Protein AF-0000000074563065 (afdb_homodimer)

Nearest PDB structures (foldseek):
  6e20-assembly1_A  TM=9.811E-01  e=1.839E-17  Danio rerio
  3m2m-assembly1_A  TM=9.847E-01  e=5.532E-16  Rattus norvegicus
  1slt-assembly2_A  TM=9.844E-01  e=1.037E-15  Bos taurus
  4ga9-assembly1_B  TM=9.774E-01  e=9.338E-16  Rattus norvegicus
  1w6o-assembly1_B  TM=9.747E-01  e=1.151E-15  Homo sapiens

pLDDT: mean 97.73, std 3.72, range [61.66, 98.94]

Foldseek 3Di:
DDDWDKFFQAKDFAPKKKKWKWAFAQPFQKKWKFWAADPQWTQWIWMQGCHPPNDHLWIWIWTGHRNDIDDIDTPDDRQDHHGDMFMKMWHHHQQAIWIATRVGDIDGDGRPVRDRITGMIIMGGRIDIDDMDMD/DDDWDKFFQAKDFAPKKKKWKWAFAQPFQKKWKFWAADPQWTQWIWMQGCHPPNDHLWIWIWTGHRNDIDDIDTPDDRQDHHGDMFMKMWHHHQQAIWIATRVGDIDGDGRVVRDRITGMIIMGGRIDIDDMDMD

Sequence (270 aa):
MAPNMVIQNMPFKVGQTVAIAGTNTPNAANFSVNIGHNDENYALHLNPRFDACGQRNTIVCNSLEKGCWKEEVFPGGFGFFKGKNFKIIIKLTCGGFLITLPDGFQFTFPNRLHSDEYSYFCFVGDVSIRSVEIYMAPNMVIQNMPFKVGQTVAIAGTNTPNAANFSVNIGHNDENYALHLNPRFDACGQRNTIVCNSLEKGCWKEEVFPGGFGFFKGKNFKIIIKLTCGGFLITLPDGFQFTFPNRLHSDEYSYFCFVGDVSIRSVEIY

Structure (mmCIF, N/CA/C/O backbone):
data_AF-0000000074563065-model_v1
#
loop_
_entity.id
_entity.type
_entity.pdbx_description
1 polymer Galectin
#
loop_
_atom_site.group_PDB
_atom_site.id
_atom_site.type_symbol
_atom_site.label_atom_id
_atom_site.label_alt_id
_atom_site.label_comp_id
_atom_site.label_asym_id
_atom_site.label_entity_id
_atom_site.label_seq_id
_atom_site.pdbx_PDB_ins_code
_atom_site.Cartn_x
_atom_site.Cartn_y
_atom_site.Cartn_z
_atom_site.occupancy
_atom_site.B_iso_or_equiv
_atom_site.auth_seq_id
_atom_site.auth_comp_id
_atom_site.auth_asym_id
_atom_site.auth_atom_id
_atom_site.pdbx_PDB_model_num
ATOM 1 N N . MET A 1 1 ? -14.133 13.062 -9.359 1 61.66 1 MET A N 1
ATOM 2 C CA . MET A 1 1 ? -12.82 12.977 -8.719 1 61.66 1 MET A CA 1
ATOM 3 C C . MET A 1 1 ? -12.344 11.531 -8.633 1 61.66 1 MET A C 1
ATOM 5 O O . MET A 1 1 ? -13.164 10.609 -8.562 1 61.66 1 MET A O 1
ATOM 9 N N . ALA A 1 2 ? -11.055 11.391 -8.906 1 76.5 2 ALA A N 1
ATOM 10 C CA . ALA A 1 2 ? -10.555 10.023 -8.789 1 76.5 2 ALA A CA 1
ATOM 11 C C . ALA A 1 2 ? -10.742 9.484 -7.371 1 76.5 2 ALA A C 1
ATOM 13 O O . ALA A 1 2 ? -10.625 10.234 -6.402 1 76.5 2 ALA A O 1
ATOM 14 N N . PRO A 1 3 ? -11.125 8.172 -7.27 1 91.38 3 PRO A N 1
ATOM 15 C CA . PRO A 1 3 ? -11.289 7.621 -5.922 1 91.38 3 PRO A CA 1
ATOM 16 C C . PRO A 1 3 ? -9.992 7.656 -5.113 1 91.38 3 PRO A C 1
ATOM 18 O O . PRO A 1 3 ? -8.898 7.625 -5.684 1 91.38 3 PRO A O 1
ATOM 21 N N . ASN A 1 4 ? -10.117 7.824 -3.865 1 96.25 4 ASN A N 1
ATOM 22 C CA . ASN A 1 4 ? -8.969 7.871 -2.975 1 96.25 4 ASN A CA 1
ATOM 23 C C . ASN A 1 4 ? -8.281 6.512 -2.877 1 96.25 4 ASN A C 1
ATOM 25 O O . ASN A 1 4 ? -8.945 5.473 -2.863 1 96.25 4 ASN A O 1
ATOM 29 N N . MET A 1 5 ? -6.945 6.562 -2.844 1 98.62 5 MET A N 1
ATOM 30 C CA . MET A 1 5 ? -6.207 5.34 -2.533 1 98.62 5 MET A CA 1
ATOM 31 C C . MET A 1 5 ? -6.383 4.957 -1.066 1 98.62 5 MET A C 1
ATOM 33 O O . MET A 1 5 ? -6.234 5.801 -0.18 1 98.62 5 MET A O 1
ATOM 37 N N . VAL A 1 6 ? -6.707 3.688 -0.801 1 98.81 6 VAL A N 1
ATOM 38 C CA . VAL A 1 6 ? -6.922 3.172 0.547 1 98.81 6 VAL A CA 1
ATOM 39 C C . VAL A 1 6 ? -6.141 1.873 0.735 1 98.81 6 VAL A C 1
ATOM 41 O O . VAL A 1 6 ? -6.082 1.041 -0.174 1 98.81 6 VAL A O 1
ATOM 44 N N . ILE A 1 7 ? -5.5 1.726 1.845 1 98.88 7 ILE A N 1
ATOM 45 C CA . ILE A 1 7 ? -4.902 0.468 2.279 1 98.88 7 ILE A CA 1
ATOM 46 C C . ILE A 1 7 ? -5.625 -0.044 3.523 1 98.88 7 ILE A C 1
ATOM 48 O O . ILE A 1 7 ? -5.727 0.668 4.527 1 98.88 7 ILE A O 1
ATOM 52 N N . GLN A 1 8 ? -6.117 -1.22 3.426 1 98.62 8 GLN A N 1
ATOM 53 C CA . GLN A 1 8 ? -6.789 -1.838 4.562 1 98.62 8 GLN A CA 1
ATOM 54 C C . GLN A 1 8 ? -6.027 -3.064 5.055 1 98.62 8 GLN A C 1
ATOM 56 O O . GLN A 1 8 ? -5.457 -3.811 4.258 1 98.62 8 GLN A O 1
ATOM 61 N N . ASN A 1 9 ? -6.023 -3.189 6.414 1 98.19 9 ASN A N 1
ATOM 62 C CA . ASN A 1 9 ? -5.461 -4.348 7.102 1 98.19 9 ASN A CA 1
ATOM 63 C C . ASN A 1 9 ? -3.957 -4.457 6.879 1 98.19 9 ASN A C 1
ATOM 65 O O . ASN A 1 9 ? -3.436 -5.551 6.656 1 98.19 9 ASN A O 1
ATOM 69 N N . MET A 1 10 ? -3.301 -3.328 6.789 1 98.38 10 MET A N 1
ATOM 70 C CA . MET A 1 10 ? -1.846 -3.256 6.895 1 98.38 10 MET A CA 1
ATOM 71 C C . MET A 1 10 ? -1.422 -2.855 8.305 1 98.38 10 MET A C 1
ATOM 73 O O . MET A 1 10 ? -1.569 -1.697 8.695 1 98.38 10 MET A O 1
ATOM 77 N N . PRO A 1 11 ? -0.915 -3.754 9.023 1 97.81 11 PRO A N 1
ATOM 78 C CA . PRO A 1 11 ? -0.599 -3.424 10.414 1 97.81 11 PRO A CA 1
ATOM 79 C C . PRO A 1 11 ? 0.521 -2.393 10.539 1 97.81 11 PRO A C 1
ATOM 81 O O . PRO A 1 11 ? 1.556 -2.52 9.875 1 97.81 11 PRO A O 1
ATOM 84 N N . PHE A 1 12 ? 0.329 -1.446 11.312 1 98.75 12 PHE A N 1
ATOM 85 C CA . PHE A 1 12 ? 1.258 -0.398 11.719 1 98.75 12 PHE A CA 1
ATOM 86 C C . PHE A 1 12 ? 1.271 -0.242 13.234 1 98.75 12 PHE A C 1
ATOM 88 O O . PHE A 1 12 ? 0.317 0.278 13.812 1 98.75 12 PHE A O 1
ATOM 95 N N . LYS A 1 13 ? 2.352 -0.634 13.906 1 98.56 13 LYS A N 1
ATOM 96 C CA . LYS A 1 13 ? 2.363 -0.801 15.359 1 98.56 13 LYS A CA 1
ATOM 97 C C . LYS A 1 13 ? 3.326 0.182 16.016 1 98.56 13 LYS A C 1
ATOM 99 O O . LYS A 1 13 ? 4.27 0.657 15.375 1 98.56 13 LYS A O 1
ATOM 104 N N . VAL A 1 14 ? 3.018 0.432 17.297 1 98.56 14 VAL A N 1
ATOM 105 C CA . VAL A 1 14 ? 3.939 1.233 18.094 1 98.56 14 VAL A CA 1
ATOM 106 C C . VAL A 1 14 ? 5.363 0.711 17.922 1 98.56 14 VAL A C 1
ATOM 108 O O . VAL A 1 14 ? 5.598 -0.499 17.969 1 98.56 14 VAL A O 1
ATOM 111 N N . GLY A 1 15 ? 6.211 1.59 17.719 1 98.5 15 GLY A N 1
ATOM 112 C CA . GLY A 1 15 ? 7.605 1.23 17.516 1 98.5 15 GLY A CA 1
ATOM 113 C C . GLY A 1 15 ? 7.996 1.154 16.047 1 98.5 15 GLY A C 1
ATOM 114 O O . GLY A 1 15 ? 9.18 1.188 15.719 1 98.5 15 GLY A O 1
ATOM 115 N N . GLN A 1 16 ? 7.043 1.085 15.195 1 98.81 16 GLN A N 1
ATOM 116 C CA . GLN A 1 16 ? 7.32 0.97 13.766 1 98.81 16 GLN A CA 1
ATOM 117 C C . GLN A 1 16 ? 7.309 2.34 13.086 1 98.81 16 GLN A C 1
ATOM 119 O O . GLN A 1 16 ? 6.812 3.314 13.656 1 98.81 16 GLN A O 1
ATOM 124 N N . THR A 1 17 ? 7.93 2.396 11.922 1 98.94 17 THR A N 1
ATOM 125 C CA . THR A 1 17 ? 7.984 3.572 11.062 1 98.94 17 THR A CA 1
ATOM 126 C C . THR A 1 17 ? 7.383 3.264 9.695 1 98.94 17 THR A C 1
ATOM 128 O O . THR A 1 17 ? 7.582 2.176 9.148 1 98.94 17 THR A O 1
ATOM 131 N N . VAL A 1 18 ? 6.625 4.18 9.148 1 98.94 18 VAL A N 1
ATOM 132 C CA . VAL A 1 18 ? 6.148 4.055 7.773 1 98.94 18 VAL A CA 1
ATOM 133 C C . VAL A 1 18 ? 6.723 5.184 6.922 1 98.94 18 VAL A C 1
ATOM 135 O O . VAL A 1 18 ? 6.703 6.348 7.332 1 98.94 18 VAL A O 1
ATOM 138 N N . ALA A 1 19 ? 7.336 4.855 5.805 1 98.94 19 ALA A N 1
ATOM 139 C CA . ALA A 1 19 ? 7.773 5.809 4.789 1 98.94 19 ALA A CA 1
ATOM 140 C C . ALA A 1 19 ? 6.809 5.836 3.607 1 98.94 19 ALA A C 1
ATOM 142 O O . ALA A 1 19 ? 6.465 4.789 3.055 1 98.94 19 ALA A O 1
ATOM 143 N N . ILE A 1 20 ? 6.316 7 3.26 1 98.88 20 ILE A N 1
ATOM 144 C CA . ILE A 1 20 ? 5.375 7.199 2.164 1 98.88 20 ILE A CA 1
ATOM 145 C C . ILE A 1 20 ? 5.992 8.125 1.115 1 98.88 20 ILE A C 1
ATOM 147 O O . ILE A 1 20 ? 6.383 9.25 1.427 1 98.88 20 ILE A O 1
ATOM 151 N N . ALA A 1 21 ? 6.125 7.664 -0.09 1 98.81 21 ALA A N 1
ATOM 152 C CA . ALA A 1 21 ? 6.668 8.477 -1.178 1 98.81 21 ALA A CA 1
ATOM 153 C C . ALA A 1 21 ? 5.629 8.672 -2.279 1 98.81 21 ALA A C 1
ATOM 155 O O . ALA A 1 21 ? 4.871 7.758 -2.604 1 98.81 21 ALA A O 1
ATOM 156 N N . GLY A 1 22 ? 5.605 9.852 -2.826 1 98.31 22 GLY A N 1
ATOM 157 C CA . GLY A 1 22 ? 4.676 10.164 -3.898 1 98.31 22 GLY A CA 1
ATOM 158 C C . GLY A 1 22 ? 4.965 11.492 -4.57 1 98.31 22 GLY A C 1
ATOM 159 O O . GLY A 1 22 ? 6.07 12.023 -4.465 1 98.31 22 GLY A O 1
ATOM 160 N N . THR A 1 23 ? 4 11.914 -5.371 1 97.94 23 THR A N 1
ATOM 161 C CA . THR A 1 23 ? 4.059 13.203 -6.047 1 97.94 23 THR A CA 1
ATOM 162 C C . THR A 1 23 ? 2.732 13.945 -5.914 1 97.94 23 THR A C 1
ATOM 164 O O . THR A 1 23 ? 1.684 13.328 -5.727 1 97.94 23 THR A O 1
ATOM 167 N N . ASN A 1 24 ? 2.838 15.227 -5.848 1 97.69 24 ASN A N 1
ATOM 168 C CA . ASN A 1 24 ? 1.64 16.047 -6.004 1 97.69 24 ASN A CA 1
ATOM 169 C C . ASN A 1 24 ? 1.597 16.719 -7.371 1 97.69 24 ASN A C 1
ATOM 171 O O . ASN A 1 24 ? 2.561 16.656 -8.133 1 97.69 24 ASN A O 1
ATOM 175 N N . THR A 1 25 ? 0.485 17.297 -7.699 1 96.25 25 THR A N 1
ATOM 176 C CA . THR A 1 25 ? 0.317 17.906 -9.016 1 96.25 25 THR A CA 1
ATOM 177 C C . THR A 1 25 ? 0.86 19.328 -9.023 1 96.25 25 THR A C 1
ATOM 179 O O . THR A 1 25 ? 0.968 19.969 -7.973 1 96.25 25 THR A O 1
ATOM 182 N N . PRO A 1 26 ? 1.191 19.859 -10.195 1 96.88 26 PRO A N 1
ATOM 183 C CA . PRO A 1 26 ? 1.694 21.234 -10.289 1 96.88 26 PRO A CA 1
ATOM 184 C C . PRO A 1 26 ? 0.695 22.266 -9.773 1 96.88 26 PRO A C 1
ATOM 186 O O . PRO A 1 26 ? 1.091 23.359 -9.352 1 96.88 26 PRO A O 1
ATOM 189 N N . ASN A 1 27 ? -0.622 22.016 -9.766 1 97.25 27 ASN A N 1
ATOM 190 C CA . ASN A 1 27 ? -1.652 22.922 -9.281 1 97.25 27 ASN A CA 1
ATOM 191 C C . ASN A 1 27 ? -2.283 22.422 -7.984 1 97.25 27 ASN A C 1
ATOM 193 O O . ASN A 1 27 ? -3.461 22.672 -7.727 1 97.25 27 ASN A O 1
ATOM 197 N N . ALA A 1 28 ? -1.499 21.734 -7.27 1 98 28 ALA A N 1
ATOM 198 C CA . ALA A 1 28 ? -2.043 21.109 -6.066 1 98 28 ALA A CA 1
ATOM 199 C C . ALA A 1 28 ? -2.562 22.156 -5.09 1 98 28 ALA A C 1
ATOM 201 O O . ALA A 1 28 ? -1.885 23.156 -4.82 1 98 28 ALA A O 1
ATOM 202 N N . ALA A 1 29 ? -3.75 21.953 -4.609 1 98.38 29 ALA A N 1
ATOM 203 C CA . ALA A 1 29 ? -4.281 22.766 -3.514 1 98.38 29 ALA A CA 1
ATOM 204 C C . ALA A 1 29 ? -3.932 22.156 -2.162 1 98.38 29 ALA A C 1
ATOM 206 O O . ALA A 1 29 ? -3.461 22.844 -1.259 1 98.38 29 ALA A O 1
ATOM 207 N N . ASN A 1 30 ? -4.195 20.969 -2.057 1 98.56 30 ASN A N 1
ATOM 208 C CA . ASN A 1 30 ? -3.863 20.234 -0.834 1 98.56 30 ASN A CA 1
ATOM 209 C C . ASN A 1 30 ? -3.961 18.734 -1.032 1 98.56 30 ASN A C 1
ATOM 211 O O . ASN A 1 30 ? -4.465 18.266 -2.057 1 98.56 30 ASN A O 1
ATOM 215 N N . PHE A 1 31 ? -3.42 17.938 -0.118 1 98.62 31 PHE A N 1
ATOM 216 C CA . PHE A 1 31 ? -3.656 16.5 0.018 1 98.62 31 PHE A CA 1
ATOM 217 C C . PHE A 1 31 ? -3.604 16.078 1.481 1 98.62 31 PHE A C 1
ATOM 219 O O . PHE A 1 31 ? -3.324 16.906 2.359 1 98.62 31 PHE A O 1
ATOM 226 N N . SER A 1 32 ? -3.893 14.859 1.792 1 98.75 32 SER A N 1
ATOM 227 C CA . SER A 1 32 ? -3.793 14.398 3.174 1 98.75 32 SER A CA 1
ATOM 228 C C . SER A 1 32 ? -3.33 12.945 3.244 1 98.75 32 SER A C 1
ATOM 230 O O . SER A 1 32 ? -3.598 12.164 2.332 1 98.75 32 SER A O 1
ATOM 232 N N . VAL A 1 33 ? -2.66 12.648 4.223 1 98.81 33 VAL A N 1
ATOM 233 C CA . VAL A 1 33 ? -2.283 11.305 4.66 1 98.81 33 VAL A CA 1
ATOM 234 C C . VAL A 1 33 ? -3.035 10.945 5.938 1 98.81 33 VAL A C 1
ATOM 236 O O . VAL A 1 33 ? -2.875 11.609 6.969 1 98.81 33 VAL A O 1
ATOM 239 N N . ASN A 1 34 ? -3.836 9.961 5.887 1 98.94 34 ASN A N 1
ATOM 240 C CA . ASN A 1 34 ? -4.656 9.562 7.027 1 98.94 34 ASN A CA 1
ATOM 241 C C . ASN A 1 34 ? -4.305 8.156 7.504 1 98.94 34 ASN A C 1
ATOM 243 O O . ASN A 1 34 ? -4.227 7.227 6.699 1 98.94 34 ASN A O 1
ATOM 247 N N . ILE A 1 35 ? -4.066 8.008 8.742 1 98.94 35 ILE A N 1
ATOM 248 C CA . ILE A 1 35 ? -3.76 6.73 9.383 1 98.94 35 ILE A CA 1
ATOM 249 C C . ILE A 1 35 ? -4.723 6.488 10.539 1 98.94 35 ILE A C 1
ATOM 251 O O . ILE A 1 35 ? -4.949 7.383 11.367 1 98.94 35 ILE A O 1
ATOM 255 N N . GLY A 1 36 ? -5.363 5.348 10.594 1 98.81 36 GLY A N 1
ATOM 256 C CA . GLY A 1 36 ? -6.273 5.082 11.695 1 98.81 36 GLY A CA 1
ATOM 257 C C . GLY A 1 36 ? -6.879 3.689 11.648 1 98.81 36 GLY A C 1
ATOM 258 O O . GLY A 1 36 ? -6.227 2.74 11.211 1 98.81 36 GLY A O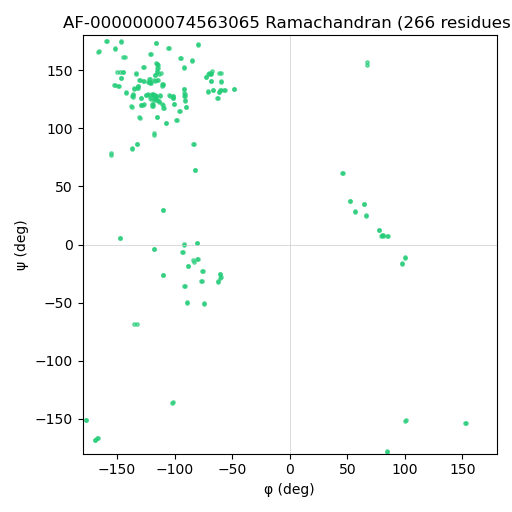 1
ATOM 259 N N . HIS A 1 37 ? -8.102 3.531 12.188 1 98.75 37 HIS A N 1
ATOM 260 C CA . HIS A 1 37 ? -8.773 2.242 12.242 1 98.75 37 HIS A CA 1
ATOM 261 C C . HIS A 1 37 ? -9.648 2.023 11.016 1 98.75 37 HIS A C 1
ATOM 263 O O . HIS A 1 37 ? -9.836 0.886 10.57 1 98.75 37 HIS A O 1
ATOM 269 N N . ASN A 1 38 ? -10.242 3.01 10.539 1 98.44 38 ASN A N 1
ATOM 270 C CA . ASN A 1 38 ? -11.141 3.047 9.391 1 98.44 38 ASN A CA 1
ATOM 271 C C . ASN A 1 38 ? -11.398 4.477 8.93 1 98.44 38 ASN A C 1
ATOM 273 O O . ASN A 1 38 ? -10.719 5.406 9.359 1 98.44 38 ASN A O 1
ATOM 277 N N . ASP A 1 39 ? -12.383 4.699 8.086 1 98.19 39 ASP A N 1
ATOM 278 C CA . ASP A 1 39 ? -12.578 6 7.457 1 98.19 39 ASP A CA 1
ATOM 279 C C . ASP A 1 39 ? -13.289 6.965 8.406 1 98.19 39 ASP A C 1
ATOM 281 O O . ASP A 1 39 ? -13.484 8.141 8.078 1 98.19 39 ASP A O 1
ATOM 285 N N . GLU A 1 40 ? -13.609 6.535 9.656 1 98.69 40 GLU A N 1
ATOM 286 C CA . GLU A 1 40 ? -14.258 7.418 10.617 1 98.69 40 GLU A CA 1
ATOM 287 C C . GLU A 1 40 ? -13.383 7.637 11.844 1 98.69 40 GLU A C 1
ATOM 289 O O . GLU A 1 40 ? -13.781 8.328 12.781 1 98.69 40 GLU A O 1
ATOM 294 N N . ASN A 1 41 ? -12.273 6.965 11.875 1 98.81 41 ASN A N 1
ATOM 295 C CA . ASN A 1 41 ? -11.375 7.016 13.023 1 98.81 41 ASN A CA 1
ATOM 296 C C . ASN A 1 41 ? -9.914 7.125 12.586 1 98.81 41 ASN A C 1
ATOM 298 O O . ASN A 1 41 ? -9.195 6.129 12.562 1 98.81 41 ASN A O 1
ATOM 302 N N . TYR A 1 42 ? -9.492 8.352 12.289 1 98.88 42 TYR A N 1
ATOM 303 C CA . TYR A 1 42 ? -8.094 8.648 11.992 1 98.88 42 TYR A CA 1
ATOM 304 C C . TYR A 1 42 ? -7.344 9.031 13.258 1 98.88 42 TYR A C 1
ATOM 306 O O . TYR A 1 42 ? -7.738 9.961 13.969 1 98.88 42 TYR A O 1
ATOM 314 N N . ALA A 1 43 ? -6.301 8.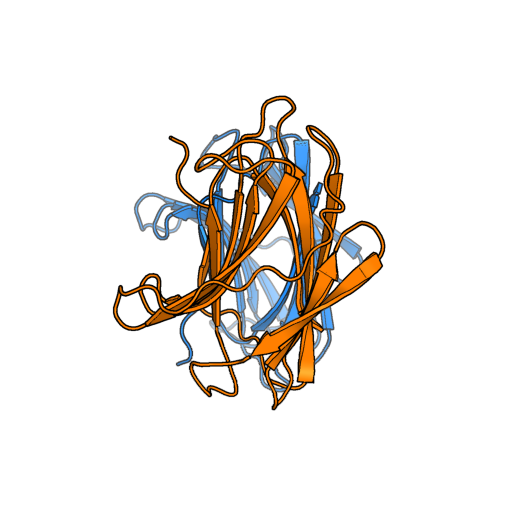359 13.547 1 98.81 43 ALA A N 1
ATOM 315 C CA . ALA A 1 43 ? -5.406 8.766 14.625 1 98.81 43 ALA A CA 1
ATOM 316 C C . ALA A 1 43 ? -4.527 9.938 14.195 1 98.81 43 ALA A C 1
ATOM 318 O O . ALA A 1 43 ? -4.148 10.773 15.023 1 98.81 43 ALA A O 1
ATOM 319 N N . LEU A 1 44 ? -4.203 10 12.938 1 98.94 44 LEU A N 1
ATOM 320 C CA . LEU A 1 44 ? -3.432 11.086 12.344 1 98.94 44 LEU A CA 1
ATOM 321 C C . LEU A 1 44 ? -4.016 11.5 11 1 98.94 44 LEU A C 1
ATOM 323 O O . LEU A 1 44 ? -4.195 10.664 10.109 1 98.94 44 LEU A O 1
ATOM 327 N N . HIS A 1 45 ? -4.398 12.617 10.906 1 98.94 45 HIS A N 1
ATOM 328 C CA . HIS A 1 45 ? -4.676 13.336 9.664 1 98.94 45 HIS A CA 1
ATOM 329 C C . HIS A 1 45 ? -3.611 14.391 9.391 1 98.94 45 HIS A C 1
ATOM 331 O O . HIS A 1 45 ? -3.527 15.391 10.109 1 98.94 45 HIS A O 1
ATOM 337 N N . LEU A 1 46 ? -2.74 14.156 8.492 1 98.94 46 LEU A N 1
ATOM 338 C CA . LEU A 1 46 ? -1.731 15.109 8.039 1 98.94 46 LEU A CA 1
ATOM 339 C C . LEU A 1 46 ? -2.152 15.766 6.727 1 98.94 46 LEU A C 1
ATOM 341 O O . LEU A 1 46 ? -2.324 15.078 5.715 1 98.94 46 LEU A O 1
ATOM 345 N N . ASN A 1 47 ? -2.264 17.031 6.742 1 98.75 47 ASN A N 1
ATOM 346 C CA . ASN A 1 47 ? -2.857 17.734 5.617 1 98.75 47 ASN A CA 1
ATOM 347 C C . ASN A 1 47 ? -2.002 18.938 5.191 1 98.75 47 ASN A C 1
ATOM 349 O O . ASN A 1 47 ? -2.199 20.047 5.676 1 98.75 47 ASN A O 1
ATOM 353 N N . PRO A 1 48 ? -1.016 18.75 4.336 1 98.75 48 PRO A N 1
ATOM 354 C CA . PRO A 1 48 ? -0.379 19.891 3.689 1 98.75 48 PRO A CA 1
ATOM 355 C C . PRO A 1 48 ? -1.346 20.688 2.814 1 98.75 48 PRO A C 1
ATOM 357 O O . PRO A 1 48 ? -1.997 20.125 1.935 1 98.75 48 PRO A O 1
ATOM 360 N N . ARG A 1 49 ? -1.425 21.922 3.051 1 98.62 49 ARG A N 1
ATOM 361 C CA . ARG A 1 49 ? -2.256 22.828 2.273 1 98.62 49 ARG A CA 1
ATOM 362 C C . ARG A 1 49 ? -1.4 23.859 1.534 1 98.62 49 ARG A C 1
ATOM 364 O O . ARG A 1 49 ? -0.79 24.719 2.154 1 98.62 49 ARG A O 1
ATOM 371 N N . PHE A 1 50 ? -1.349 23.703 0.226 1 98.56 50 PHE A N 1
ATOM 372 C CA . PHE A 1 50 ? -0.646 24.688 -0.592 1 98.56 50 PHE A CA 1
ATOM 373 C C . PHE A 1 50 ? -1.452 25.969 -0.703 1 98.56 50 PHE A C 1
ATOM 375 O O . PHE A 1 50 ? -0.913 27.062 -0.521 1 98.56 50 PHE A O 1
ATOM 382 N N . ASP A 1 51 ? -2.615 25.797 -1.046 1 97.75 51 ASP A N 1
ATOM 383 C CA . ASP A 1 51 ? -3.621 26.859 -1.184 1 97.75 51 ASP A CA 1
ATOM 384 C C . ASP A 1 51 ? -5.031 26.281 -1.013 1 97.75 51 ASP A C 1
ATOM 386 O O . ASP A 1 51 ? -5.754 26.094 -1.994 1 97.75 51 ASP A O 1
ATOM 390 N N . ALA A 1 52 ? -5.336 26.047 0.259 1 97.44 52 ALA A N 1
ATOM 391 C CA . ALA A 1 52 ? -6.629 25.438 0.571 1 97.44 52 ALA A CA 1
ATOM 392 C C . ALA A 1 52 ? -7.152 25.938 1.916 1 97.44 52 ALA A C 1
ATOM 394 O O . ALA A 1 52 ? -6.371 26.25 2.818 1 97.44 52 ALA A O 1
ATOM 395 N N . CYS A 1 53 ? -8.461 26.016 2.043 1 95.88 53 CYS A N 1
ATOM 396 C CA . CYS A 1 53 ? -9.156 26.359 3.279 1 95.88 53 CYS A CA 1
ATOM 397 C C . CYS A 1 53 ? -8.688 27.719 3.803 1 95.88 53 CYS A C 1
ATOM 399 O O . CYS A 1 53 ? -8.539 27.891 5.012 1 95.88 53 CYS A O 1
ATOM 401 N N . GLY A 1 54 ? -8.281 28.531 2.814 1 96.75 54 GLY A N 1
ATOM 402 C CA . GLY A 1 54 ? -7.844 29.859 3.174 1 96.75 54 GLY A CA 1
ATOM 403 C C . GLY A 1 54 ? -6.43 29.906 3.723 1 96.75 54 GLY A C 1
ATOM 404 O O . GLY A 1 54 ? -6.012 30.891 4.312 1 96.75 54 GLY A O 1
ATOM 405 N N . GLN A 1 55 ? -5.73 28.844 3.682 1 97.19 55 GLN A N 1
ATOM 406 C CA . GLN A 1 55 ? -4.367 28.734 4.191 1 97.19 55 GLN A CA 1
ATOM 407 C C . GLN A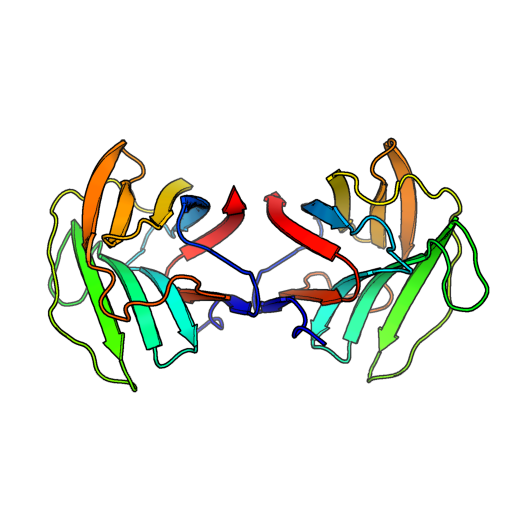 1 55 ? -3.369 28.531 3.059 1 97.19 55 GLN A C 1
ATOM 409 O O . GLN A 1 55 ? -3.723 28 2.004 1 97.19 55 GLN A O 1
ATOM 414 N N . ARG A 1 56 ? -2.227 29.031 3.236 1 97.62 56 ARG A N 1
ATOM 415 C CA . ARG A 1 56 ? -1.154 28.875 2.26 1 97.62 56 ARG A CA 1
ATOM 416 C C . ARG A 1 56 ? 0.075 28.234 2.891 1 97.62 56 ARG A C 1
ATOM 418 O O . ARG A 1 56 ? 0.51 28.641 3.971 1 97.62 56 ARG A O 1
ATOM 425 N N . ASN A 1 57 ? 0.527 27.219 2.199 1 98.25 57 ASN A N 1
ATOM 426 C CA . ASN A 1 57 ? 1.728 26.516 2.645 1 98.25 57 ASN A CA 1
ATOM 427 C C . ASN A 1 57 ? 1.688 26.234 4.145 1 98.25 57 ASN A C 1
ATOM 429 O O . ASN A 1 57 ? 2.588 26.641 4.879 1 98.25 57 ASN A O 1
ATOM 433 N N . THR A 1 58 ? 0.723 25.484 4.531 1 98.5 58 THR A N 1
ATOM 434 C CA . THR A 1 58 ? 0.468 25.219 5.941 1 98.5 58 THR A CA 1
ATOM 435 C C . THR A 1 58 ? 0.266 23.719 6.176 1 98.5 58 THR A C 1
ATOM 437 O O . THR A 1 58 ? -0.417 23.047 5.398 1 98.5 58 THR A O 1
ATOM 440 N N . ILE A 1 59 ? 0.915 23.219 7.234 1 98.81 59 ILE A N 1
ATOM 441 C CA . ILE A 1 59 ? 0.63 21.859 7.676 1 98.81 59 ILE A CA 1
ATOM 442 C C . ILE A 1 59 ? -0.473 21.891 8.734 1 98.81 59 ILE A C 1
ATOM 444 O O . ILE A 1 59 ? -0.395 22.641 9.703 1 98.81 59 ILE A O 1
ATOM 448 N N . VAL A 1 60 ? -1.468 21.125 8.523 1 98.81 60 VAL A N 1
ATOM 449 C CA . VAL A 1 60 ? -2.51 20.938 9.523 1 98.81 60 VAL A CA 1
ATOM 450 C C . VAL A 1 60 ? -2.58 19.469 9.938 1 98.81 60 VAL A C 1
ATOM 452 O O . VAL A 1 60 ? -2.617 18.578 9.078 1 98.81 60 VAL A O 1
ATOM 455 N N . CYS A 1 61 ? -2.566 19.172 11.227 1 98.81 61 CYS A N 1
ATOM 456 C CA . CYS A 1 61 ? -2.785 17.828 11.75 1 98.81 61 CYS A CA 1
ATOM 457 C C . CYS A 1 61 ? -4.039 17.781 12.617 1 98.81 61 CYS A C 1
ATOM 459 O O . CYS A 1 61 ? -4.398 18.781 13.25 1 98.81 61 CYS A O 1
ATOM 461 N N . ASN A 1 62 ? -4.652 16.75 12.562 1 98.81 62 ASN A N 1
ATOM 462 C CA . ASN A 1 62 ? -5.855 16.516 13.352 1 98.81 62 ASN A CA 1
ATOM 463 C C . ASN A 1 62 ? -6.137 15.031 13.523 1 98.81 62 ASN A C 1
ATOM 465 O O . ASN A 1 62 ? -5.379 14.188 13.039 1 98.81 62 ASN A O 1
ATOM 469 N N . SER A 1 63 ? -7.098 14.656 14.266 1 98.81 63 SER A N 1
ATOM 470 C CA . SER A 1 63 ? -7.629 13.297 14.359 1 98.81 63 SER A CA 1
ATOM 471 C C . SER A 1 63 ? -9.141 13.281 14.141 1 98.81 63 SER A C 1
ATOM 473 O O . SER A 1 63 ? -9.805 14.312 14.266 1 98.81 63 SER A O 1
ATOM 475 N N . LEU A 1 64 ? -9.594 12.227 13.68 1 98.88 64 LEU A N 1
ATOM 476 C CA . LEU A 1 64 ? -11.008 11.961 13.453 1 98.88 64 LEU A CA 1
ATOM 477 C C . LEU A 1 64 ? -11.5 10.828 14.352 1 98.88 64 LEU A C 1
ATOM 479 O O . LEU A 1 64 ? -10.906 9.742 14.375 1 98.88 64 LEU A O 1
ATOM 483 N N . GLU A 1 65 ? -12.508 11.094 15.117 1 98.56 65 GLU A N 1
ATOM 484 C CA . GLU A 1 65 ? -13.078 10.078 15.992 1 98.56 65 GLU A CA 1
ATOM 485 C C . GLU A 1 65 ? -14.594 9.984 15.812 1 98.56 65 GLU A C 1
ATOM 487 O O . GLU A 1 65 ? -15.312 10.961 16.062 1 98.56 65 GLU A O 1
ATOM 492 N N . LYS A 1 66 ? -15.07 8.852 15.422 1 98 66 LYS A N 1
ATOM 493 C CA . LYS A 1 66 ? -16.484 8.617 15.172 1 98 66 LYS A CA 1
ATOM 494 C C . LYS A 1 66 ? -17.062 9.664 14.211 1 98 66 LYS A C 1
ATOM 496 O O . LYS A 1 66 ? -18.125 10.242 14.469 1 98 66 LYS A O 1
ATOM 501 N N . GLY A 1 67 ? -16.234 10.023 13.25 1 98.38 67 GLY A N 1
ATOM 502 C CA . GLY A 1 67 ? -16.672 10.914 12.195 1 98.38 67 GLY A CA 1
ATOM 503 C C . GLY A 1 67 ? -16.578 12.383 12.57 1 98.38 67 GLY A C 1
ATOM 504 O O . GLY A 1 67 ? -17.031 13.25 11.82 1 98.38 67 GLY A O 1
ATOM 505 N N . CYS A 1 68 ? -15.977 12.656 13.711 1 98.56 68 CYS A N 1
ATOM 506 C CA . CYS A 1 68 ? -15.875 14.039 14.164 1 98.56 68 CYS A CA 1
ATOM 507 C C . CYS A 1 68 ? -14.414 14.461 14.297 1 98.56 68 CYS A C 1
ATOM 509 O O . CYS A 1 68 ? -13.641 13.812 15.008 1 98.56 68 CYS A O 1
ATOM 511 N N . TRP A 1 69 ? -14.195 15.531 13.688 1 98.69 69 TRP A N 1
ATOM 512 C CA . TRP A 1 69 ? -12.859 16.109 13.828 1 98.69 69 TRP A CA 1
ATOM 513 C C . TRP A 1 69 ? -12.648 16.641 15.242 1 98.69 69 TRP A C 1
ATOM 515 O O . TRP A 1 69 ? -13.594 17.125 15.875 1 98.69 69 TRP A O 1
ATOM 525 N N . LYS A 1 70 ? -11.406 16.547 15.672 1 98.56 70 LYS A N 1
ATOM 526 C CA . LYS A 1 70 ? -11.055 17.094 16.984 1 98.56 70 LYS A CA 1
ATOM 527 C C . LYS A 1 70 ? -10.344 18.438 16.844 1 98.56 70 LYS A C 1
ATOM 529 O O . LYS A 1 70 ? -10.812 19.328 16.141 1 98.56 70 LYS A O 1
ATOM 534 N N . GLU A 1 71 ? -9.266 18.641 17.609 1 98.19 71 GLU A N 1
ATOM 535 C CA . GLU A 1 71 ? -8.555 19.922 17.578 1 98.19 71 GLU A CA 1
ATOM 536 C C . GLU A 1 71 ? -7.438 19.906 16.531 1 98.19 71 GLU A C 1
ATOM 538 O O . GLU A 1 71 ? -6.613 18.984 16.516 1 98.19 71 GLU A O 1
ATOM 543 N N . GLU A 1 72 ? -7.465 20.906 15.734 1 98.44 72 GLU A N 1
ATOM 544 C CA . GLU A 1 72 ? -6.391 21.062 14.758 1 98.44 72 GLU A CA 1
ATOM 545 C C . GLU A 1 72 ? -5.094 21.5 15.422 1 98.44 72 GLU A C 1
ATOM 547 O O . GLU A 1 72 ? -5.117 22.281 16.375 1 98.44 72 GLU A O 1
ATOM 552 N N . VAL A 1 73 ? -4.059 21 14.906 1 98.5 73 VAL A N 1
ATOM 553 C CA . VAL A 1 73 ? -2.719 21.406 15.328 1 98.5 73 VAL A CA 1
ATOM 554 C C . VAL A 1 73 ? -1.938 21.922 14.117 1 98.5 73 VAL A C 1
ATOM 556 O O . VAL A 1 73 ? -2.031 21.359 13.023 1 98.5 73 VAL A O 1
ATOM 559 N N . PHE A 1 74 ? -1.184 22.969 14.297 1 98.44 74 PHE A N 1
ATOM 560 C CA . PHE A 1 74 ? -0.348 23.594 13.281 1 98.44 74 PHE A CA 1
ATOM 561 C C . PHE A 1 74 ? 1.122 23.531 13.68 1 98.44 74 PHE A C 1
ATOM 563 O O . PHE A 1 74 ? 1.627 24.453 14.328 1 98.44 74 PHE A O 1
ATOM 570 N N . PRO A 1 75 ? 1.782 22.578 13.234 1 98.06 75 PRO A N 1
ATOM 571 C CA . PRO A 1 75 ? 3.143 22.391 13.742 1 98.06 75 PRO A CA 1
ATOM 572 C C . PRO A 1 75 ? 4.156 23.328 13.086 1 98.06 75 PRO A C 1
ATOM 574 O O . PRO A 1 75 ? 5.289 23.453 13.562 1 98.06 75 PRO A O 1
ATOM 577 N N . GLY A 1 76 ? 3.721 23.969 12.008 1 96.5 76 GLY A N 1
ATOM 578 C CA . GLY A 1 76 ? 4.672 24.75 11.234 1 96.5 76 GLY A CA 1
ATOM 579 C C . GLY A 1 76 ? 5.445 23.938 10.227 1 96.5 76 GLY A C 1
ATOM 580 O O . GLY A 1 76 ? 5.094 22.781 9.953 1 96.5 76 GLY A O 1
ATOM 581 N N . GLY A 1 77 ? 6.297 24.688 9.617 1 95.62 77 GLY A N 1
ATOM 582 C CA . GLY A 1 77 ? 6.977 24.016 8.523 1 95.62 77 GLY A CA 1
ATOM 583 C C . GLY A 1 77 ? 6.055 23.672 7.371 1 95.62 77 GLY A C 1
ATOM 584 O O . GLY A 1 77 ? 4.832 23.672 7.523 1 95.62 77 GLY A O 1
ATOM 585 N N . PHE A 1 78 ? 6.547 23.562 6.273 1 97.5 78 PHE A N 1
ATOM 586 C CA . PHE A 1 78 ? 5.75 23.109 5.141 1 97.5 78 PHE A CA 1
ATOM 587 C C . PHE A 1 78 ? 6.48 22.031 4.355 1 97.5 78 PHE A C 1
ATOM 589 O O . PHE A 1 78 ? 6.094 20.859 4.391 1 97.5 78 PHE A O 1
ATOM 596 N N . GLY A 1 79 ? 7.555 22.25 3.654 1 97.31 79 GLY A N 1
ATOM 597 C CA . GLY A 1 79 ? 8.477 21.25 3.141 1 97.31 79 GLY A CA 1
ATOM 598 C C . GLY A 1 79 ? 7.992 20.594 1.861 1 97.31 79 GLY A C 1
ATOM 599 O O . GLY A 1 79 ? 8.523 19.562 1.445 1 97.31 79 GLY A O 1
ATOM 600 N N . PHE A 1 80 ? 6.914 21.062 1.246 1 98.19 80 PHE A N 1
ATOM 601 C CA . PHE A 1 80 ? 6.422 20.516 -0.012 1 98.19 80 PHE A CA 1
ATOM 602 C C . PHE A 1 80 ? 6.508 21.547 -1.124 1 98.19 80 PHE A C 1
ATOM 604 O O . PHE A 1 80 ? 6.441 22.75 -0.864 1 98.19 80 PHE A O 1
ATOM 611 N N . PHE A 1 81 ? 6.707 21.031 -2.27 1 97.5 81 PHE A N 1
ATOM 612 C CA . PHE A 1 81 ? 6.664 21.875 -3.465 1 97.5 81 PHE A CA 1
ATOM 613 C C . PHE A 1 81 ? 5.707 21.281 -4.496 1 97.5 81 PHE A C 1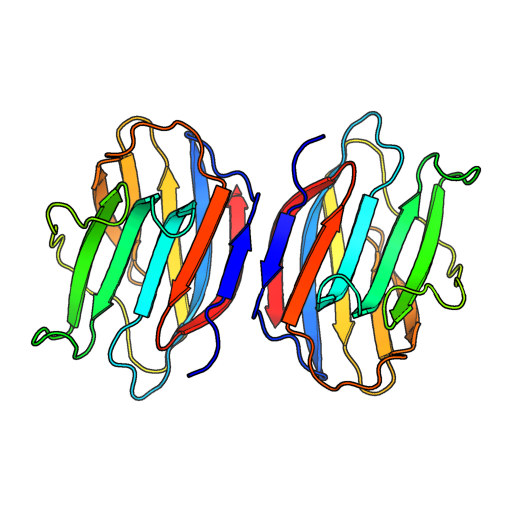
ATOM 615 O O . PHE A 1 81 ? 5.668 20.078 -4.699 1 97.5 81 PHE A O 1
ATOM 622 N N . LYS A 1 82 ? 4.992 22.188 -5.117 1 97.38 82 LYS A N 1
ATOM 623 C CA . LYS A 1 82 ? 4.055 21.75 -6.148 1 97.38 82 LYS A CA 1
ATOM 624 C C . LYS A 1 82 ? 4.773 21.016 -7.281 1 97.38 82 LYS A C 1
ATOM 626 O O . LYS A 1 82 ? 5.828 21.469 -7.738 1 97.38 82 LYS A O 1
ATOM 631 N N . GLY A 1 83 ? 4.156 19.875 -7.609 1 97.38 83 GLY A N 1
ATOM 632 C CA . GLY A 1 83 ? 4.633 19.141 -8.773 1 97.38 83 GLY A CA 1
ATOM 633 C C . GLY A 1 83 ? 5.91 18.359 -8.5 1 97.38 83 GLY A C 1
ATOM 634 O O . GLY A 1 83 ? 6.559 17.875 -9.438 1 97.38 83 GLY A O 1
ATOM 635 N N . LYS A 1 84 ? 6.297 18.203 -7.25 1 97.31 84 LYS A N 1
ATOM 636 C CA . LYS A 1 84 ? 7.559 17.547 -6.918 1 97.31 84 LYS A CA 1
ATOM 637 C C . LYS A 1 84 ? 7.32 16.25 -6.164 1 97.31 84 LYS A C 1
ATOM 639 O O . LYS A 1 84 ? 6.273 16.062 -5.543 1 97.31 84 LYS A O 1
ATOM 644 N N . ASN A 1 85 ? 8.297 15.398 -6.293 1 98 85 ASN A N 1
ATOM 645 C CA . ASN A 1 85 ? 8.32 14.188 -5.477 1 98 85 ASN A CA 1
ATOM 646 C C . ASN A 1 85 ? 8.555 14.508 -4.004 1 98 85 ASN A C 1
ATOM 648 O O . ASN A 1 85 ? 9.195 15.508 -3.678 1 98 85 ASN A O 1
ATOM 652 N N . PHE A 1 86 ? 8.023 13.758 -3.186 1 98.75 86 PHE A N 1
ATOM 653 C CA . PHE A 1 86 ? 8.227 13.93 -1.753 1 98.75 86 PHE A CA 1
ATOM 654 C C . PHE A 1 86 ? 8.305 12.578 -1.052 1 98.75 86 PHE A C 1
ATOM 656 O O . PHE A 1 86 ? 7.898 11.555 -1.614 1 98.75 86 PHE A O 1
ATOM 663 N N . LYS A 1 87 ? 8.836 12.594 0.102 1 98.75 87 LYS A N 1
ATOM 664 C CA . LYS A 1 87 ? 8.82 11.461 1.031 1 98.75 87 LYS A CA 1
ATOM 665 C C . LYS A 1 87 ? 8.484 11.93 2.447 1 98.75 87 LYS A C 1
ATOM 667 O O . LYS A 1 87 ? 9.078 12.883 2.947 1 98.75 87 LYS A O 1
ATOM 672 N N . ILE A 1 88 ? 7.547 11.328 3.096 1 98.88 88 ILE A N 1
ATOM 673 C CA . ILE A 1 88 ? 7.172 11.555 4.488 1 98.88 88 ILE A CA 1
ATOM 674 C C . ILE A 1 88 ? 7.551 10.336 5.324 1 98.88 88 ILE A C 1
ATOM 676 O O . ILE A 1 88 ? 7.34 9.195 4.906 1 98.88 88 ILE A O 1
ATOM 680 N N . ILE A 1 89 ? 8.102 10.562 6.469 1 98.94 89 ILE A N 1
ATOM 681 C CA . ILE A 1 89 ? 8.438 9.492 7.398 1 98.94 89 ILE A CA 1
ATOM 682 C C . ILE A 1 89 ? 7.641 9.664 8.688 1 98.94 89 ILE A C 1
ATOM 684 O O . ILE A 1 89 ? 7.672 10.727 9.312 1 98.94 89 ILE A O 1
ATOM 688 N N . ILE A 1 90 ? 6.898 8.648 9.125 1 98.94 90 ILE A N 1
ATOM 689 C CA . ILE A 1 90 ? 6.051 8.711 10.312 1 98.94 90 ILE A CA 1
ATOM 690 C C . ILE A 1 90 ? 6.383 7.551 11.242 1 98.94 90 ILE A C 1
ATOM 692 O O . ILE A 1 90 ? 6.223 6.387 10.867 1 98.94 90 ILE A O 1
ATOM 696 N N . LYS A 1 91 ? 6.785 7.848 12.422 1 98.88 91 LYS A N 1
ATOM 697 C CA . LYS A 1 91 ? 7.016 6.844 13.453 1 98.88 91 LYS A CA 1
ATOM 698 C C . LYS A 1 91 ? 5.891 6.848 14.484 1 98.88 91 LYS A C 1
ATOM 700 O O . LYS A 1 91 ? 5.52 7.902 15.008 1 98.88 91 LYS A O 1
ATOM 705 N N . LEU A 1 92 ? 5.328 5.703 14.742 1 98.88 92 LEU A N 1
ATOM 706 C CA . LEU A 1 92 ? 4.34 5.562 15.805 1 98.88 92 LEU A CA 1
ATOM 707 C C . LEU A 1 92 ? 5.012 5.207 17.125 1 98.88 92 LEU A C 1
ATOM 709 O O . LEU A 1 92 ? 5.641 4.156 17.25 1 98.88 92 LEU A O 1
ATOM 713 N N . THR A 1 93 ? 4.852 6.047 18.031 1 97.5 93 THR A N 1
ATOM 714 C CA . THR A 1 93 ? 5.391 5.82 19.375 1 97.5 93 THR A CA 1
ATOM 715 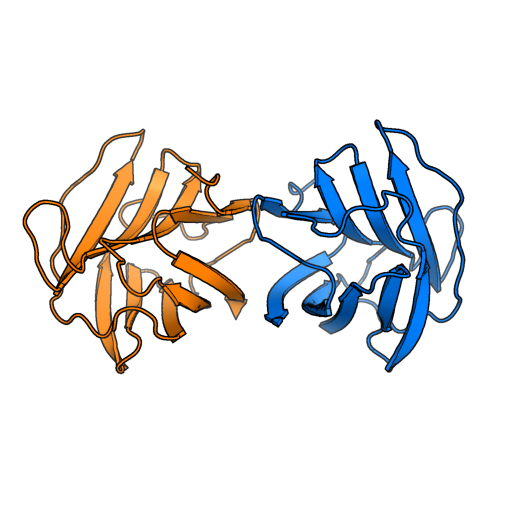C C . THR A 1 93 ? 4.262 5.719 20.391 1 97.5 93 THR A C 1
ATOM 717 O O . THR A 1 93 ? 3.094 5.914 20.062 1 97.5 93 THR A O 1
ATOM 720 N N . CYS A 1 94 ? 4.621 5.379 21.656 1 93.25 94 CYS A N 1
ATOM 721 C CA . CYS A 1 94 ? 3.627 5.312 22.719 1 93.25 94 CYS A CA 1
ATOM 722 C C . CYS A 1 94 ? 2.98 6.676 22.953 1 93.25 94 CYS A C 1
ATOM 724 O O . CYS A 1 94 ? 1.8 6.758 23.297 1 93.25 94 CYS A O 1
ATOM 726 N N . GLY A 1 95 ? 3.754 7.715 22.734 1 93.62 95 GLY A N 1
ATOM 727 C CA . GLY A 1 95 ? 3.25 9.055 23 1 93.62 95 GLY A CA 1
ATOM 728 C C . GLY A 1 95 ? 2.527 9.664 21.812 1 93.62 95 GLY A C 1
ATOM 729 O O . GLY A 1 95 ? 1.779 10.633 21.969 1 93.62 95 GLY A O 1
ATOM 730 N N . GLY A 1 96 ? 2.828 9.062 20.703 1 98.06 96 GLY A N 1
ATOM 731 C CA . GLY A 1 96 ? 2.193 9.609 19.516 1 98.06 96 GLY A CA 1
ATOM 732 C C . GLY A 1 96 ? 2.998 9.383 18.25 1 98.06 96 GLY A C 1
ATOM 733 O O . GLY A 1 96 ? 3.645 8.344 18.094 1 98.06 96 GLY A O 1
ATOM 734 N N . PHE A 1 97 ? 2.791 10.289 17.281 1 98.88 97 PHE A N 1
ATOM 735 C CA . PHE A 1 97 ? 3.449 10.195 15.984 1 98.88 97 PHE A CA 1
ATOM 736 C C . PHE A 1 97 ? 4.633 11.156 15.906 1 98.88 97 PHE A C 1
ATOM 738 O O . PHE A 1 97 ? 4.512 12.328 16.266 1 98.88 97 PHE A O 1
ATOM 745 N N . LEU A 1 98 ? 5.758 10.688 15.555 1 98.88 98 LEU A N 1
ATOM 746 C CA . LEU A 1 98 ? 6.871 11.523 15.109 1 98.88 98 LEU A CA 1
ATOM 747 C C . LEU A 1 98 ? 6.906 11.617 13.586 1 98.88 98 LEU A C 1
ATOM 749 O O . LEU A 1 98 ? 7.105 10.609 12.906 1 98.88 98 LEU A O 1
ATOM 753 N N . ILE A 1 99 ? 6.688 12.82 12.992 1 98.88 99 ILE A N 1
ATOM 754 C CA . ILE A 1 99 ? 6.527 13.016 11.555 1 98.88 99 ILE A CA 1
ATOM 755 C C . ILE A 1 99 ? 7.711 13.812 11.016 1 98.88 99 ILE A C 1
ATOM 757 O O . ILE A 1 99 ? 8.094 14.844 11.578 1 98.88 99 ILE A O 1
ATOM 761 N N . THR A 1 100 ? 8.344 13.352 10 1 98.94 100 THR A N 1
ATOM 762 C CA . THR A 1 100 ? 9.391 14.055 9.273 1 98.94 100 THR A CA 1
ATOM 763 C C . THR A 1 100 ? 8.914 14.445 7.875 1 98.94 100 THR A C 1
ATOM 765 O O . THR A 1 100 ? 8.547 13.578 7.074 1 98.94 100 THR A O 1
ATOM 768 N N . LEU A 1 101 ? 8.938 15.688 7.633 1 98.75 101 LEU A N 1
ATOM 769 C CA . LEU A 1 101 ? 8.516 16.203 6.34 1 98.75 101 LEU A CA 1
ATOM 770 C C . LEU A 1 101 ? 9.617 16.047 5.297 1 98.75 101 LEU A C 1
ATOM 772 O O . LEU A 1 101 ? 10.734 15.656 5.633 1 98.75 101 LEU A O 1
ATOM 776 N N . PRO A 1 102 ? 9.344 16.328 4.023 1 98.38 102 PRO A N 1
ATOM 777 C CA . PRO A 1 102 ? 10.305 16.078 2.947 1 98.38 102 PRO A CA 1
ATOM 778 C C . PRO A 1 102 ? 11.609 16.859 3.139 1 98.38 102 PRO A C 1
ATOM 780 O O . PRO A 1 102 ? 12.672 16.406 2.709 1 98.38 102 PRO A O 1
ATOM 783 N N . ASP A 1 103 ? 11.539 17.953 3.771 1 98 103 ASP A N 1
ATOM 784 C CA . ASP A 1 103 ? 12.734 18.781 3.916 1 98 103 ASP A CA 1
ATOM 785 C C . ASP A 1 103 ? 13.477 18.438 5.207 1 98 103 ASP A C 1
ATOM 787 O O . ASP A 1 103 ? 14.461 19.094 5.547 1 98 103 ASP A O 1
ATOM 791 N N . GLY A 1 104 ? 12.953 17.516 5.941 1 98.25 104 GLY A N 1
ATOM 792 C CA . GLY A 1 104 ? 13.609 17.062 7.16 1 98.25 104 GLY A CA 1
ATOM 793 C C . GLY A 1 104 ? 13.016 17.672 8.414 1 98.25 104 GLY A C 1
ATOM 794 O O . GLY A 1 104 ? 13.367 17.281 9.531 1 98.25 104 GLY A O 1
ATOM 795 N N . PHE A 1 105 ? 12.148 18.688 8.32 1 98.44 105 PHE A N 1
ATOM 796 C CA . PHE A 1 105 ? 11.477 19.266 9.484 1 98.44 105 PHE A CA 1
ATOM 797 C C . PHE A 1 105 ? 10.695 18.188 10.242 1 98.44 105 PHE A C 1
ATOM 799 O O . PHE A 1 105 ? 9.961 17.406 9.633 1 98.44 105 PHE A O 1
ATOM 806 N N . GLN A 1 106 ? 10.875 18.188 11.57 1 98.62 106 GLN A N 1
ATOM 807 C CA . GLN A 1 106 ? 10.242 17.156 12.375 1 98.62 106 GLN A CA 1
ATOM 808 C C . GLN A 1 106 ? 9.312 17.75 13.422 1 98.62 106 GLN A C 1
ATOM 810 O O . GLN A 1 106 ? 9.633 18.781 14.023 1 98.62 106 GLN A O 1
ATOM 815 N N . PHE A 1 107 ? 8.234 17.094 13.648 1 98.56 107 PHE A N 1
ATOM 816 C CA . PHE A 1 107 ? 7.328 17.469 14.727 1 98.56 107 PHE A CA 1
ATOM 817 C C . PHE A 1 107 ? 6.566 16.266 15.25 1 98.56 107 PHE A C 1
ATOM 819 O O . PHE A 1 107 ? 6.613 15.188 14.648 1 98.56 107 PHE A O 1
ATOM 826 N N . THR A 1 108 ? 5.875 16.391 16.375 1 98.56 108 THR A N 1
ATOM 827 C CA . THR A 1 108 ? 5.102 15.32 16.984 1 98.56 108 THR A CA 1
ATOM 828 C C . THR A 1 108 ? 3.611 15.656 16.969 1 98.56 108 THR A C 1
ATOM 830 O O . THR A 1 108 ? 3.232 16.828 16.906 1 98.56 108 THR A O 1
ATOM 833 N N . PH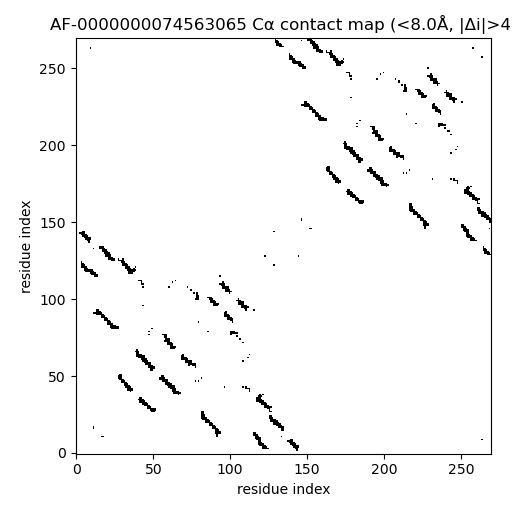E A 1 109 ? 2.818 14.727 16.938 1 98.81 109 PHE A N 1
ATOM 834 C CA . PHE A 1 109 ? 1.368 14.797 17.062 1 98.81 109 PHE A CA 1
ATOM 835 C C . PHE A 1 109 ? 0.855 13.703 18 1 98.81 109 PHE A C 1
ATOM 837 O O . PHE A 1 109 ? 1.285 12.555 17.922 1 98.81 109 PHE A O 1
ATOM 844 N N . PRO A 1 110 ? -0.028 14.031 18.922 1 98.19 110 PRO A N 1
ATOM 845 C CA . PRO A 1 110 ? -0.455 13.039 19.906 1 98.19 110 PRO A CA 1
ATOM 846 C C . PRO A 1 110 ? -1.28 11.914 19.297 1 98.19 110 PRO A C 1
ATOM 848 O O . PRO A 1 110 ? -2.031 12.141 18.344 1 98.19 110 PRO A O 1
ATOM 851 N N . ASN A 1 111 ? -1.151 10.719 19.828 1 98.12 111 ASN A N 1
ATOM 852 C CA . ASN A 1 111 ? -1.998 9.586 19.469 1 98.12 111 ASN A CA 1
ATOM 853 C C . ASN A 1 111 ? -3.311 9.594 20.25 1 98.12 111 ASN A C 1
ATOM 855 O O . ASN A 1 111 ? -3.467 8.852 21.219 1 98.12 111 ASN A O 1
ATOM 859 N N . ARG A 1 112 ? -4.25 10.258 19.766 1 97.62 112 ARG A N 1
ATOM 860 C CA . ARG A 1 112 ? -5.465 10.562 20.516 1 97.62 112 ARG A CA 1
ATOM 861 C C . ARG A 1 112 ? -6.375 9.344 20.609 1 97.62 112 ARG A C 1
ATOM 863 O O . ARG A 1 112 ? -7.262 9.281 21.453 1 97.62 112 ARG A O 1
ATOM 870 N N . LEU A 1 113 ? -6.211 8.422 19.672 1 97.38 113 LEU A N 1
ATOM 871 C CA . LEU A 1 113 ? -7.066 7.242 19.703 1 97.38 113 LEU A CA 1
ATOM 872 C C . LEU A 1 113 ? -6.508 6.195 20.672 1 97.38 113 LEU A C 1
ATOM 874 O O . LEU A 1 113 ? -7.168 5.191 20.953 1 97.38 113 LEU A O 1
ATOM 878 N N . HIS A 1 114 ? -5.273 6.332 21.078 1 96.06 114 HIS A N 1
ATOM 879 C CA . HIS A 1 114 ? -4.652 5.566 22.156 1 96.06 114 HIS A CA 1
ATOM 880 C C . HIS A 1 114 ? -4.531 4.094 21.781 1 96.06 114 HIS A C 1
ATOM 882 O O . HIS A 1 114 ? -4.609 3.219 22.656 1 96.06 114 HIS A O 1
ATOM 888 N N . SER A 1 115 ? -4.488 3.795 20.516 1 97.38 115 SER A N 1
ATOM 889 C CA . SER A 1 115 ? -4.266 2.422 20.078 1 97.38 115 SER A CA 1
ATOM 890 C C . SER A 1 115 ? -2.783 2.145 19.859 1 97.38 115 SER A C 1
ATOM 892 O O . SER A 1 115 ? -2.025 3.043 19.484 1 97.38 115 SER A O 1
ATOM 894 N N . ASP A 1 116 ? -2.396 0.938 20.016 1 98.06 116 ASP A N 1
ATOM 895 C CA . ASP A 1 116 ? -1.009 0.542 19.797 1 98.06 116 ASP A CA 1
ATOM 896 C C . ASP A 1 116 ? -0.797 0.051 18.375 1 98.06 116 ASP A C 1
ATOM 898 O O . ASP A 1 116 ? 0.319 -0.313 17.984 1 98.06 116 ASP A O 1
ATOM 902 N N . GLU A 1 117 ? -1.852 -0.047 17.672 1 98.25 117 GLU A N 1
ATOM 903 C CA . GLU A 1 117 ? -1.795 -0.533 16.297 1 98.25 117 GLU A CA 1
ATOM 904 C C . GLU A 1 117 ? -2.891 0.099 15.438 1 98.25 117 GLU A C 1
ATOM 906 O O . GLU A 1 117 ? -4.031 0.239 15.883 1 98.25 117 GLU A O 1
ATOM 911 N N . TYR A 1 118 ? -2.561 0.512 14.258 1 98.56 118 TYR A N 1
ATOM 912 C CA . TYR A 1 118 ? -3.496 0.929 13.219 1 98.56 118 TYR A CA 1
ATOM 913 C C . TYR A 1 118 ? -3.338 0.073 11.961 1 98.56 118 TYR A C 1
ATOM 915 O O . TYR A 1 118 ? -2.363 -0.672 11.836 1 98.56 118 TYR A O 1
ATOM 923 N N . SER A 1 119 ? -4.312 0.096 11.055 1 98.19 119 SER A N 1
ATOM 924 C CA . SER A 1 119 ? -4.215 -0.807 9.914 1 98.19 119 SER A CA 1
ATOM 925 C C . SER A 1 119 ? -4.848 -0.191 8.664 1 98.19 119 SER A C 1
ATOM 927 O O . SER A 1 119 ? -5.008 -0.865 7.645 1 98.19 119 SER A O 1
ATOM 929 N N . TYR A 1 120 ? -5.25 1.042 8.781 1 98.81 120 TYR A N 1
ATOM 930 C CA . TYR A 1 120 ? -5.973 1.733 7.715 1 98.81 120 TYR A CA 1
ATOM 931 C C . TYR A 1 120 ? -5.219 2.98 7.266 1 98.81 120 TYR A C 1
ATOM 933 O O . TYR A 1 120 ? -4.871 3.83 8.086 1 98.81 120 TYR A O 1
ATOM 941 N N . PHE A 1 121 ? -4.938 3.09 6.027 1 98.88 121 PHE A N 1
ATOM 942 C CA . PHE A 1 121 ? -4.352 4.27 5.402 1 98.88 121 PHE A CA 1
ATOM 943 C C . PHE A 1 121 ? -5.258 4.805 4.301 1 98.88 121 PHE A C 1
ATOM 945 O O . PHE A 1 121 ? -5.836 4.035 3.533 1 98.88 121 PHE A O 1
ATOM 952 N N . CYS A 1 122 ? -5.34 6.059 4.246 1 98.88 122 CYS A N 1
ATOM 953 C CA . CYS A 1 122 ? -6.121 6.715 3.201 1 98.88 122 CYS A CA 1
ATOM 954 C C . CYS A 1 122 ? -5.438 7.988 2.725 1 98.88 122 CYS A C 1
ATOM 956 O O . CYS A 1 122 ? -4.984 8.797 3.539 1 98.88 122 CYS A O 1
ATOM 958 N N . PHE A 1 123 ? -5.293 8.164 1.479 1 98.88 123 PHE A N 1
ATOM 959 C CA . PHE A 1 123 ? -4.652 9.312 0.854 1 98.88 123 PHE A CA 1
ATOM 960 C C . PHE A 1 123 ? -5.645 10.086 -0.007 1 98.88 123 PHE A C 1
ATOM 962 O O . PHE A 1 123 ? -6.277 9.516 -0.9 1 98.88 123 PHE A O 1
ATOM 969 N N . VAL A 1 124 ? -5.746 11.32 0.24 1 98.25 124 VAL A N 1
ATOM 970 C CA . VAL A 1 124 ? -6.816 12.102 -0.371 1 98.25 124 VAL A CA 1
ATOM 971 C C . VAL A 1 124 ? -6.238 13.367 -1.002 1 98.25 124 VAL A C 1
ATOM 973 O O . VAL A 1 124 ? -5.359 14.016 -0.423 1 98.25 124 VAL A O 1
ATOM 976 N N . GLY A 1 125 ? -6.801 13.711 -2.154 1 97.88 125 GLY A N 1
ATOM 977 C CA . GLY A 1 125 ? -6.477 15.008 -2.73 1 97.88 125 GLY A CA 1
ATOM 978 C C . GLY A 1 125 ? -5.445 14.93 -3.842 1 97.88 125 GLY A C 1
ATOM 979 O O . GLY A 1 125 ? -5.414 13.953 -4.594 1 97.88 125 GLY A O 1
ATOM 980 N N . ASP A 1 126 ? -4.684 15.953 -4.039 1 98.06 126 ASP A N 1
ATOM 981 C CA . ASP A 1 126 ? -3.793 16.141 -5.18 1 98.06 126 ASP A CA 1
ATOM 982 C C . ASP A 1 126 ? -2.469 15.406 -4.969 1 98.06 126 ASP A C 1
ATOM 984 O O . ASP A 1 126 ? -1.406 16.031 -4.941 1 98.06 126 ASP A O 1
ATOM 988 N N . VAL A 1 127 ? -2.613 14.125 -4.902 1 97.88 127 VAL A N 1
ATOM 989 C CA . VAL A 1 127 ? -1.416 13.344 -4.594 1 97.88 127 VAL A CA 1
ATOM 990 C C . VAL A 1 127 ? -1.474 12 -5.305 1 97.88 127 VAL A C 1
ATOM 992 O O . VAL A 1 127 ? -2.555 11.445 -5.508 1 97.88 127 VAL A O 1
ATOM 995 N N . SER A 1 128 ? -0.395 11.516 -5.762 1 97.25 128 SER A N 1
ATOM 996 C CA . SER A 1 128 ? -0.175 10.156 -6.25 1 97.25 128 SER A CA 1
ATOM 997 C C . SER A 1 128 ? 0.888 9.438 -5.426 1 97.25 128 SER A C 1
ATOM 999 O O . SER A 1 128 ? 2.039 9.875 -5.371 1 97.25 128 SER A O 1
ATOM 1001 N N . ILE A 1 129 ? 0.483 8.336 -4.805 1 98.44 129 ILE A N 1
ATOM 1002 C CA . ILE A 1 129 ? 1.41 7.602 -3.947 1 98.44 129 ILE A CA 1
ATOM 1003 C C . ILE A 1 129 ? 2.115 6.52 -4.758 1 98.44 129 ILE A C 1
ATOM 1005 O O . ILE A 1 129 ? 1.473 5.766 -5.492 1 98.44 129 ILE A O 1
ATOM 1009 N N . ARG A 1 130 ? 3.434 6.469 -4.57 1 97.62 130 ARG A N 1
ATOM 1010 C CA . ARG A 1 130 ? 4.234 5.52 -5.336 1 97.62 130 ARG A CA 1
ATOM 1011 C C . ARG A 1 130 ? 4.758 4.402 -4.441 1 97.62 130 ARG A C 1
ATOM 1013 O O . ARG A 1 130 ? 5.074 3.311 -4.922 1 97.62 130 ARG A O 1
ATOM 1020 N N . SER A 1 131 ? 4.895 4.75 -3.158 1 98.62 131 SER A N 1
ATOM 1021 C CA . SER A 1 131 ? 5.488 3.748 -2.279 1 98.62 131 SER A CA 1
ATOM 1022 C C . SER A 1 131 ? 5 3.916 -0.843 1 98.62 131 SER A C 1
ATOM 1024 O O . SER A 1 131 ? 4.875 5.039 -0.353 1 98.62 131 SER A O 1
ATOM 1026 N N . VAL A 1 132 ? 4.691 2.801 -0.235 1 98.88 132 VAL A N 1
ATOM 1027 C CA . VAL A 1 132 ? 4.449 2.697 1.2 1 98.88 132 VAL A CA 1
ATOM 1028 C C . VAL A 1 132 ? 5.289 1.564 1.786 1 98.88 132 VAL A C 1
ATOM 1030 O O . VAL A 1 132 ? 5.234 0.429 1.307 1 98.88 132 VAL A O 1
ATOM 1033 N N . GLU A 1 133 ? 6.047 1.889 2.779 1 98.81 133 GLU A N 1
ATOM 1034 C CA . GLU A 1 133 ? 6.945 0.917 3.398 1 98.81 133 GLU A CA 1
ATOM 1035 C C . GLU A 1 133 ? 6.895 1.009 4.918 1 98.81 133 GLU A C 1
ATOM 1037 O O . GLU A 1 133 ? 7.098 2.084 5.488 1 98.81 133 GLU A O 1
ATOM 1042 N N . ILE A 1 134 ? 6.656 -0.1 5.559 1 98.69 134 ILE A N 1
ATOM 1043 C CA . ILE A 1 134 ? 6.652 -0.129 7.016 1 98.69 134 ILE A CA 1
ATOM 1044 C C . ILE A 1 134 ? 7.859 -0.913 7.52 1 98.69 134 ILE A C 1
ATOM 1046 O O . ILE A 1 134 ? 8.203 -1.959 6.965 1 98.69 134 ILE A O 1
ATOM 1050 N N . TYR A 1 135 ? 8.492 -0.39 8.57 1 97.5 135 TYR A N 1
ATOM 1051 C CA . TYR A 1 135 ? 9.648 -1.08 9.133 1 97.5 135 TYR A CA 1
ATOM 1052 C C . TYR A 1 135 ? 9.836 -0.715 10.602 1 97.5 135 TYR A C 1
ATOM 1054 O O . TYR A 1 135 ? 9.328 0.309 11.062 1 97.5 135 TYR A O 1
ATOM 1062 N N . MET B 1 1 ? -9.555 -15.711 11 1 62.19 1 MET B N 1
ATOM 1063 C CA . MET B 1 1 ? -8.406 -15.367 10.164 1 62.19 1 MET B CA 1
ATOM 1064 C C . MET B 1 1 ? -8.258 -13.852 10.031 1 62.19 1 MET B C 1
ATOM 1066 O O . MET B 1 1 ? -9.25 -13.125 10.109 1 62.19 1 MET B O 1
ATOM 1070 N N . ALA B 1 2 ? -6.992 -13.43 10.117 1 78.56 2 ALA B N 1
ATOM 1071 C CA . ALA B 1 2 ? -6.809 -11.984 9.961 1 78.56 2 ALA B CA 1
ATOM 1072 C C . ALA B 1 2 ? -7.309 -11.516 8.602 1 78.56 2 ALA B C 1
ATOM 1074 O O . ALA B 1 2 ? -7.199 -12.242 7.605 1 78.56 2 ALA B O 1
ATOM 1075 N N . PRO B 1 3 ? -7.98 -10.328 8.594 1 91.75 3 PRO B N 1
ATOM 1076 C CA . PRO B 1 3 ? -8.453 -9.836 7.301 1 91.75 3 PRO B CA 1
ATOM 1077 C C . PRO B 1 3 ? -7.316 -9.617 6.301 1 91.75 3 PRO B C 1
ATOM 1079 O O . PRO B 1 3 ? -6.176 -9.359 6.703 1 91.75 3 PRO B O 1
ATOM 1082 N N . ASN B 1 4 ? -7.594 -9.82 5.062 1 96.38 4 ASN B N 1
ATOM 1083 C CA . ASN B 1 4 ? -6.605 -9.641 4.004 1 96.38 4 ASN B CA 1
ATOM 1084 C C . ASN B 1 4 ? -6.23 -8.172 3.834 1 96.38 4 ASN B C 1
ATOM 1086 O O . ASN B 1 4 ? -7.082 -7.293 3.951 1 96.38 4 ASN B O 1
ATOM 1090 N N . MET B 1 5 ? -4.934 -7.953 3.594 1 98.62 5 MET B N 1
ATOM 1091 C CA . MET B 1 5 ? -4.52 -6.609 3.199 1 98.62 5 MET B CA 1
ATOM 1092 C C . MET B 1 5 ? -4.988 -6.293 1.783 1 98.62 5 MET B C 1
ATOM 1094 O O . MET B 1 5 ? -4.805 -7.094 0.868 1 98.62 5 MET B O 1
ATOM 1098 N N . VAL B 1 6 ? -5.602 -5.117 1.59 1 98.81 6 VAL B N 1
ATOM 1099 C CA . VAL B 1 6 ? -6.125 -4.676 0.301 1 98.81 6 VAL B CA 1
ATOM 1100 C C . VAL B 1 6 ? -5.668 -3.248 0.02 1 98.81 6 VAL B C 1
ATOM 1102 O O . VAL B 1 6 ? -5.637 -2.41 0.924 1 98.81 6 VAL B O 1
ATOM 1105 N N . ILE B 1 7 ? -5.246 -2.996 -1.173 1 98.88 7 ILE B N 1
ATOM 1106 C CA . ILE B 1 7 ? -4.992 -1.649 -1.672 1 98.88 7 ILE B CA 1
ATOM 1107 C C . ILE B 1 7 ? -5.984 -1.313 -2.783 1 98.88 7 ILE B C 1
ATOM 1109 O O . ILE B 1 7 ? -6.094 -2.045 -3.77 1 98.88 7 ILE B O 1
ATOM 1113 N N . GLN B 1 8 ? -6.688 -0.27 -2.59 1 98.62 8 GLN B N 1
ATOM 1114 C CA . GLN B 1 8 ? -7.637 0.18 -3.6 1 98.62 8 GLN B CA 1
ATOM 1115 C C . GLN B 1 8 ? -7.223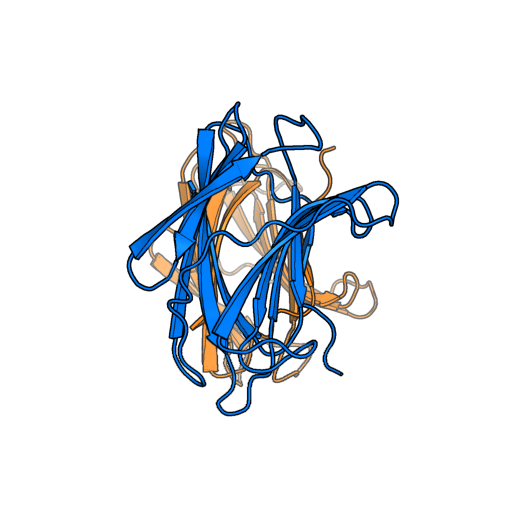 1.528 -4.184 1 98.62 8 GLN B C 1
ATOM 1117 O O . GLN B 1 8 ? -6.703 2.387 -3.467 1 98.62 8 GLN B O 1
ATOM 1122 N N . ASN B 1 9 ? -7.449 1.635 -5.52 1 98.19 9 ASN B N 1
ATOM 1123 C CA . ASN B 1 9 ? -7.25 2.873 -6.266 1 98.19 9 ASN B CA 1
ATOM 1124 C C . ASN B 1 9 ? -5.785 3.295 -6.273 1 98.19 9 ASN B C 1
ATOM 1126 O O . ASN B 1 9 ? -5.473 4.477 -6.113 1 98.19 9 ASN B O 1
ATOM 1130 N N . MET B 1 10 ? -4.91 2.326 -6.316 1 98.38 10 MET B N 1
ATOM 1131 C CA . MET B 1 10 ? -3.504 2.555 -6.641 1 98.38 10 MET B CA 1
ATOM 1132 C C . MET B 1 10 ? -3.225 2.225 -8.102 1 98.38 10 MET B C 1
ATOM 1134 O O . MET B 1 10 ? -3.184 1.053 -8.484 1 98.38 10 MET B O 1
ATOM 1138 N N . PRO B 1 11 ? -3.035 3.201 -8.875 1 97.81 11 PRO B N 1
ATOM 1139 C CA . PRO B 1 11 ? -2.873 2.92 -10.305 1 97.81 11 PRO B CA 1
ATOM 1140 C C . PRO B 1 11 ? -1.593 2.146 -10.609 1 97.81 11 PRO B C 1
ATOM 1142 O O . PRO B 1 11 ? -0.52 2.5 -10.117 1 97.81 11 PRO B O 1
ATOM 1145 N N . PHE B 1 12 ? -1.7 1.162 -11.359 1 98.75 12 PHE B N 1
ATOM 1146 C CA . PHE B 1 12 ? -0.645 0.326 -11.922 1 98.75 12 PHE B CA 1
ATOM 1147 C C . PHE B 1 12 ? -0.83 0.153 -13.422 1 98.75 12 PHE B C 1
ATOM 1149 O O . PHE B 1 12 ? -1.731 -0.562 -13.867 1 98.75 12 PHE B O 1
ATOM 1156 N N . LYS B 1 13 ? 0.032 0.763 -14.25 1 98.62 13 LYS B N 1
ATOM 1157 C CA . LYS B 1 13 ? -0.211 0.906 -15.68 1 98.62 13 LYS B CA 1
ATOM 1158 C C . LYS B 1 13 ? 0.824 0.134 -16.5 1 98.62 13 LYS B C 1
ATOM 1160 O O . LYS B 1 13 ? 1.932 -0.121 -16.016 1 98.62 13 LYS B O 1
ATOM 1165 N N . VAL B 1 14 ? 0.394 -0.204 -17.719 1 98.56 14 VAL B N 1
ATOM 1166 C CA . VAL B 1 14 ? 1.328 -0.808 -18.656 1 98.56 14 VAL B CA 1
ATOM 1167 C C . VAL B 1 14 ? 2.621 0.003 -18.703 1 98.56 14 VAL B C 1
ATOM 1169 O O . VAL B 1 14 ? 2.588 1.233 -18.766 1 98.56 14 VAL B O 1
ATOM 1172 N N . GLY B 1 15 ? 3.652 -0.677 -18.641 1 98.5 15 GLY B N 1
ATOM 1173 C CA . GLY B 1 15 ? 4.957 -0.031 -18.641 1 98.5 15 GLY B CA 1
ATOM 1174 C C . GLY B 1 15 ? 5.539 0.148 -17.25 1 98.5 15 GLY B C 1
ATOM 1175 O O . GLY B 1 15 ? 6.742 0.371 -17.109 1 98.5 15 GLY B O 1
ATOM 1176 N N . GLN B 1 16 ? 4.734 0.029 -16.25 1 98.81 16 GLN B N 1
ATOM 1177 C CA . GLN B 1 16 ? 5.191 0.221 -14.883 1 98.81 16 GLN B CA 1
ATOM 1178 C C . GLN B 1 16 ? 5.566 -1.11 -14.234 1 98.81 16 GLN B C 1
ATOM 1180 O O . GLN B 1 16 ? 5.207 -2.176 -14.742 1 98.81 16 GLN B O 1
ATOM 1185 N N . THR B 1 17 ? 6.352 -1.012 -13.18 1 98.94 17 THR B N 1
ATOM 1186 C CA . THR B 1 17 ? 6.777 -2.135 -12.352 1 98.94 17 THR B CA 1
ATOM 1187 C C . THR B 1 17 ? 6.336 -1.938 -10.906 1 98.94 17 THR B C 1
ATOM 1189 O O . THR B 1 17 ? 6.383 -0.822 -10.383 1 98.94 17 THR B O 1
ATOM 1192 N N . VAL B 1 18 ? 5.879 -2.986 -10.273 1 98.94 18 VAL B N 1
ATOM 1193 C CA . VAL B 1 18 ? 5.598 -2.941 -8.844 1 98.94 18 VAL B CA 1
ATOM 1194 C C . VAL B 1 18 ? 6.516 -3.916 -8.109 1 98.94 18 VAL B C 1
ATOM 1196 O O . VAL B 1 18 ? 6.68 -5.062 -8.523 1 98.94 18 VAL B O 1
ATOM 1199 N N . ALA B 1 19 ? 7.207 -3.439 -7.082 1 98.94 19 ALA B N 1
ATOM 1200 C CA . ALA B 1 19 ? 7.984 -4.262 -6.16 1 98.94 19 ALA B CA 1
ATOM 1201 C C . ALA B 1 19 ? 7.238 -4.473 -4.848 1 98.94 19 ALA B C 1
ATOM 1203 O O . ALA B 1 19 ? 6.77 -3.512 -4.23 1 98.94 19 ALA B O 1
ATOM 1204 N N . ILE B 1 20 ? 7.059 -5.715 -4.445 1 98.88 20 ILE B N 1
ATOM 1205 C CA . ILE B 1 20 ? 6.355 -6.09 -3.225 1 98.88 20 ILE B CA 1
ATOM 1206 C C . ILE B 1 20 ? 7.305 -6.852 -2.297 1 98.88 20 ILE B C 1
ATOM 1208 O O . ILE B 1 20 ? 7.871 -7.875 -2.684 1 98.88 20 ILE B O 1
ATOM 1212 N N . ALA B 1 21 ? 7.52 -6.348 -1.121 1 98.81 21 ALA B N 1
ATOM 1213 C CA . ALA B 1 21 ? 8.375 -7.012 -0.143 1 98.81 21 ALA B CA 1
ATOM 1214 C C . ALA B 1 21 ? 7.586 -7.406 1.102 1 98.81 21 ALA B C 1
ATOM 1216 O O . ALA B 1 21 ? 6.715 -6.66 1.553 1 98.81 21 ALA B O 1
ATOM 1217 N N . GLY B 1 22 ? 7.887 -8.555 1.619 1 98.31 22 GLY B N 1
ATOM 1218 C CA . GLY B 1 22 ? 7.215 -9.031 2.814 1 98.31 22 GLY B CA 1
ATOM 1219 C C . GLY B 1 22 ? 7.867 -10.266 3.414 1 98.31 22 GLY B C 1
ATOM 1220 O O . GLY B 1 22 ? 9.031 -10.555 3.127 1 98.31 22 GLY B O 1
ATOM 1221 N N . THR B 1 23 ? 7.145 -10.852 4.344 1 97.94 23 THR B N 1
ATOM 1222 C CA . THR B 1 23 ? 7.574 -12.094 4.984 1 97.94 23 THR B CA 1
ATOM 1223 C C . THR B 1 23 ? 6.426 -13.094 5.039 1 97.94 23 THR B C 1
ATOM 1225 O O . THR B 1 23 ? 5.254 -12.711 5.012 1 97.94 23 THR B O 1
ATOM 1228 N N . ASN B 1 24 ? 6.785 -14.336 4.941 1 97.69 24 ASN B N 1
ATOM 1229 C CA . ASN B 1 24 ? 5.82 -15.383 5.266 1 97.69 24 ASN B CA 1
ATOM 1230 C C . ASN B 1 24 ? 6.125 -16.031 6.613 1 97.69 24 ASN B C 1
ATOM 1232 O O . ASN B 1 24 ? 7.156 -15.742 7.223 1 97.69 24 ASN B O 1
ATOM 1236 N N . THR B 1 25 ? 5.219 -16.812 7.09 1 96.19 25 THR B N 1
ATOM 1237 C CA . THR B 1 25 ? 5.383 -17.422 8.406 1 96.19 25 THR B CA 1
ATOM 1238 C C . THR B 1 25 ? 6.203 -18.703 8.312 1 96.19 25 THR B C 1
ATOM 1240 O O . THR B 1 25 ? 6.285 -19.312 7.254 1 96.19 25 THR B O 1
ATOM 1243 N N . PRO B 1 26 ? 6.809 -19.141 9.422 1 96.88 26 PRO B N 1
ATOM 1244 C CA . PRO B 1 26 ? 7.594 -20.375 9.422 1 96.88 26 PRO B CA 1
ATOM 1245 C C . PRO B 1 26 ? 6.762 -21.594 9.039 1 96.88 26 PRO B C 1
ATOM 1247 O O . PRO B 1 26 ? 7.309 -22.578 8.547 1 96.88 26 PRO B O 1
ATOM 1250 N N . ASN B 1 27 ? 5.434 -21.625 9.234 1 97.19 27 ASN B N 1
ATOM 1251 C CA . ASN B 1 27 ? 4.555 -22.734 8.898 1 97.19 27 ASN B CA 1
ATOM 1252 C C . ASN B 1 27 ? 3.645 -22.406 7.723 1 97.19 27 ASN B C 1
ATOM 1254 O O . ASN B 1 27 ? 2.516 -22.891 7.645 1 97.19 27 ASN B O 1
ATOM 1258 N N . ALA B 1 28 ? 4.152 -21.578 6.91 1 98 28 ALA B N 1
ATOM 1259 C CA . ALA B 1 28 ? 3.316 -21.109 5.809 1 98 28 ALA B CA 1
ATOM 1260 C C . ALA B 1 28 ? 2.885 -22.25 4.91 1 98 28 ALA B C 1
ATOM 1262 O O . ALA B 1 28 ? 3.705 -23.094 4.523 1 98 28 ALA B O 1
ATOM 1263 N N . ALA B 1 29 ? 1.618 -22.312 4.613 1 98.38 29 ALA B N 1
ATOM 1264 C CA . ALA B 1 29 ? 1.105 -23.234 3.598 1 98.38 29 ALA B CA 1
ATOM 1265 C C . ALA B 1 29 ? 1.116 -22.578 2.217 1 98.38 29 ALA B C 1
ATOM 1267 O O . ALA B 1 29 ? 1.576 -23.188 1.244 1 98.38 29 ALA B O 1
ATOM 1268 N N . ASN B 1 30 ? 0.598 -21.484 2.168 1 98.5 30 ASN B N 1
ATOM 1269 C CA . ASN B 1 30 ? 0.59 -20.719 0.921 1 98.5 30 ASN B CA 1
ATOM 1270 C C . ASN B 1 30 ? 0.212 -19.266 1.155 1 98.5 30 ASN B C 1
ATOM 1272 O O . ASN B 1 30 ? -0.219 -18.891 2.25 1 98.5 30 ASN B O 1
ATOM 1276 N N . PHE B 1 31 ? 0.429 -18.391 0.178 1 98.62 31 PHE B N 1
ATOM 1277 C CA . PHE B 1 31 ? -0.117 -17.031 0.101 1 98.62 31 PHE B CA 1
ATOM 1278 C C . PHE B 1 31 ? -0.372 -16.641 -1.348 1 98.62 31 PHE B C 1
ATOM 1280 O O . PHE B 1 31 ? -0.056 -17.391 -2.27 1 98.62 31 PHE B O 1
ATOM 1287 N N . SER B 1 32 ? -0.958 -15.5 -1.593 1 98.75 32 SER B N 1
ATOM 1288 C CA . SER B 1 32 ? -1.163 -15.055 -2.967 1 98.75 32 SER B CA 1
ATOM 1289 C C . SER B 1 32 ? -1.031 -13.539 -3.08 1 98.75 32 SER B C 1
ATOM 1291 O O . SER B 1 32 ? -1.319 -12.812 -2.127 1 98.75 32 SER B O 1
ATOM 1293 N N . VAL B 1 33 ? -0.589 -13.125 -4.145 1 98.81 33 VAL B N 1
ATOM 1294 C CA . VAL B 1 33 ? -0.57 -11.742 -4.609 1 98.81 33 VAL B CA 1
ATOM 1295 C C . VAL B 1 33 ? -1.568 -11.57 -5.754 1 98.81 33 VAL B C 1
ATOM 1297 O O . VAL B 1 33 ? -1.436 -12.203 -6.801 1 98.81 33 VAL B O 1
ATOM 1300 N N . ASN B 1 34 ? -2.535 -10.766 -5.562 1 98.94 34 ASN B N 1
ATOM 1301 C CA . ASN B 1 34 ? -3.584 -10.562 -6.555 1 98.94 34 ASN B CA 1
ATOM 1302 C C . ASN B 1 34 ? -3.611 -9.117 -7.055 1 98.94 34 ASN B C 1
ATOM 1304 O O . ASN B 1 34 ? -3.604 -8.18 -6.258 1 98.94 34 ASN B O 1
ATOM 1308 N N . ILE B 1 35 ? -3.594 -8.953 -8.32 1 98.94 35 ILE B N 1
ATOM 1309 C CA . ILE B 1 35 ? -3.658 -7.652 -8.977 1 98.94 35 ILE B CA 1
ATOM 1310 C C . ILE B 1 35 ? -4.816 -7.633 -9.977 1 98.94 35 ILE B C 1
ATOM 1312 O O . ILE B 1 35 ? -4.977 -8.57 -10.766 1 98.94 35 ILE B O 1
ATOM 1316 N N . GLY B 1 36 ? -5.68 -6.637 -9.914 1 98.81 36 GLY B N 1
ATOM 1317 C CA . GLY B 1 36 ? -6.781 -6.582 -10.859 1 98.81 36 GLY B CA 1
ATOM 1318 C C . GLY B 1 36 ? -7.641 -5.344 -10.703 1 98.81 36 GLY B C 1
ATOM 1319 O O . GLY B 1 36 ? -7.141 -4.273 -10.352 1 98.81 36 GLY B O 1
ATOM 1320 N N . HIS B 1 37 ? -8.938 -5.453 -11.047 1 98.75 37 HIS B N 1
ATOM 1321 C CA . HIS B 1 37 ? -9.867 -4.332 -10.969 1 98.75 37 HIS B CA 1
ATOM 1322 C C . HIS B 1 37 ? -10.57 -4.285 -9.617 1 98.75 37 HIS B C 1
ATOM 1324 O O . HIS B 1 37 ? -10.914 -3.205 -9.133 1 98.75 37 HIS B O 1
ATOM 1330 N N . ASN B 1 38 ? -10.852 -5.367 -9.07 1 98.44 38 ASN B N 1
ATOM 1331 C CA . ASN B 1 38 ? -11.539 -5.57 -7.801 1 98.44 38 ASN B CA 1
ATOM 1332 C C . ASN B 1 38 ? -11.43 -7.02 -7.328 1 98.44 38 ASN B C 1
ATOM 1334 O O . ASN B 1 38 ? -10.648 -7.797 -7.875 1 98.44 38 ASN B O 1
ATOM 1338 N N . ASP B 1 39 ? -12.211 -7.43 -6.355 1 98.25 39 ASP B N 1
ATOM 1339 C CA . ASP B 1 39 ? -12.039 -8.734 -5.723 1 98.25 39 ASP B CA 1
ATOM 1340 C C . ASP B 1 39 ? -12.664 -9.844 -6.57 1 98.25 39 ASP B C 1
ATOM 1342 O O . ASP B 1 39 ? -12.562 -11.023 -6.23 1 98.25 39 ASP B O 1
ATOM 1346 N N . GLU B 1 40 ? -13.25 -9.508 -7.746 1 98.69 40 GLU B N 1
ATOM 1347 C CA . GLU B 1 40 ? -13.844 -10.523 -8.609 1 98.69 40 GLU B CA 1
ATOM 1348 C C . GLU B 1 40 ? -13.133 -10.57 -9.961 1 98.69 40 GLU B C 1
ATOM 1350 O O . GLU B 1 40 ? -13.516 -11.352 -10.844 1 98.69 40 GLU B O 1
ATOM 1355 N N . ASN B 1 41 ? -12.211 -9.688 -10.148 1 98.81 41 ASN B N 1
ATOM 1356 C CA . ASN B 1 41 ? -11.508 -9.562 -11.422 1 98.81 41 ASN B CA 1
ATOM 1357 C C . ASN B 1 41 ? -10.008 -9.359 -11.211 1 98.81 41 ASN B C 1
ATOM 1359 O O . ASN B 1 41 ? -9.516 -8.234 -11.273 1 98.81 41 ASN B O 1
ATOM 1363 N N . TYR B 1 42 ? -9.305 -10.469 -11 1 98.88 42 TYR B N 1
ATOM 1364 C CA . TYR B 1 42 ? -7.848 -10.469 -10.922 1 98.88 42 TYR B CA 1
ATOM 1365 C C . TYR B 1 42 ? -7.234 -10.703 -12.297 1 98.88 42 TYR B C 1
ATOM 1367 O O . TYR B 1 42 ? -7.531 -11.703 -12.953 1 98.88 42 TYR B O 1
ATOM 1375 N N . ALA B 1 43 ? -6.406 -9.82 -12.727 1 98.81 43 ALA B N 1
ATOM 1376 C CA . ALA B 1 43 ? -5.625 -10.047 -13.938 1 98.81 43 ALA B CA 1
ATOM 1377 C C . ALA B 1 43 ? -4.465 -11 -13.664 1 98.81 43 ALA B C 1
ATOM 1379 O O . ALA B 1 43 ? -4.051 -11.75 -14.555 1 98.81 43 ALA B O 1
ATOM 1380 N N . LEU B 1 44 ? -3.945 -10.977 -12.469 1 98.94 44 LEU B N 1
ATOM 1381 C CA . LEU B 1 44 ? -2.883 -11.875 -12.016 1 98.94 44 LEU B CA 1
ATOM 1382 C C . LEU B 1 44 ? -3.16 -12.383 -10.609 1 98.94 44 LEU B C 1
ATOM 1384 O O . LEU B 1 44 ? -3.369 -11.586 -9.688 1 98.94 44 LEU B O 1
ATOM 1388 N N . HIS B 1 45 ? -3.289 -13.547 -10.484 1 98.94 45 HIS B N 1
ATOM 1389 C CA . HIS B 1 45 ? -3.221 -14.289 -9.227 1 98.94 45 HIS B CA 1
ATOM 1390 C C . HIS B 1 45 ? -1.929 -15.094 -9.133 1 98.94 45 HIS B C 1
ATOM 1392 O O . HIS B 1 45 ? -1.743 -16.062 -9.875 1 98.94 45 HIS B O 1
ATOM 1398 N N . LEU B 1 46 ? -1.005 -14.672 -8.367 1 98.94 46 LEU B N 1
ATOM 1399 C CA . LEU B 1 46 ? 0.237 -15.383 -8.086 1 98.94 46 LEU B CA 1
ATOM 1400 C C . LEU B 1 46 ? 0.165 -16.094 -6.738 1 98.94 46 LEU B C 1
ATOM 1402 O O . LEU B 1 46 ? 0.01 -15.445 -5.699 1 98.94 46 LEU B O 1
ATOM 1406 N N . ASN B 1 47 ? 0.325 -17.359 -6.754 1 98.75 47 ASN B N 1
ATOM 1407 C CA . ASN B 1 47 ? 0.071 -18.156 -5.566 1 98.75 47 ASN B CA 1
ATOM 1408 C C . ASN B 1 47 ? 1.209 -19.141 -5.297 1 98.75 47 ASN B C 1
ATOM 1410 O O . ASN B 1 47 ? 1.178 -20.281 -5.77 1 98.75 47 ASN B O 1
ATOM 1414 N N . PRO B 1 48 ? 2.246 -18.734 -4.59 1 98.75 48 PRO B N 1
ATOM 1415 C CA . PRO B 1 48 ? 3.199 -19.719 -4.066 1 98.75 48 PRO B CA 1
ATOM 1416 C C . PRO B 1 48 ? 2.564 -20.688 -3.07 1 98.75 48 PRO B C 1
ATOM 1418 O O . PRO B 1 48 ? 1.947 -20.25 -2.094 1 98.75 48 PRO B O 1
ATOM 1421 N N . ARG B 1 49 ? 2.705 -21.906 -3.311 1 98.62 49 ARG B N 1
ATOM 1422 C CA . ARG B 1 49 ? 2.211 -22.953 -2.434 1 98.62 49 ARG B CA 1
ATOM 1423 C C . ARG B 1 49 ? 3.361 -23.766 -1.849 1 98.62 49 ARG B C 1
ATOM 1425 O O . ARG B 1 49 ? 4.035 -24.516 -2.57 1 98.62 49 ARG B O 1
ATOM 1432 N N . PHE B 1 50 ? 3.574 -23.594 -0.559 1 98.56 50 PHE B N 1
ATOM 1433 C CA . PHE B 1 50 ? 4.578 -24.391 0.127 1 98.56 50 PHE B CA 1
ATOM 1434 C C . PHE B 1 50 ? 4.078 -25.828 0.336 1 98.56 50 PHE B C 1
ATOM 1436 O O . PHE B 1 50 ? 4.797 -26.781 0.061 1 98.56 50 PHE B O 1
ATOM 1443 N N . ASP B 1 51 ? 2.967 -25.891 0.845 1 97.75 51 ASP B N 1
ATOM 1444 C CA . ASP B 1 51 ? 2.223 -27.109 1.109 1 97.75 51 ASP B CA 1
ATOM 1445 C C . ASP B 1 51 ? 0.721 -26.844 1.166 1 97.75 51 ASP B C 1
ATOM 1447 O O . ASP B 1 51 ? 0.137 -26.781 2.25 1 97.75 51 ASP B O 1
ATOM 1451 N N . ALA B 1 52 ? 0.182 -26.734 -0.049 1 97.38 52 ALA B N 1
ATOM 1452 C CA . ALA B 1 52 ? -1.237 -26.406 -0.152 1 97.38 52 ALA B CA 1
ATOM 1453 C C . ALA B 1 52 ? -1.85 -27 -1.413 1 97.38 52 ALA B C 1
ATOM 1455 O O . ALA B 1 52 ? -1.169 -27.156 -2.432 1 97.38 52 ALA B O 1
ATOM 1456 N N . CYS B 1 53 ? -3.121 -27.344 -1.333 1 95.88 53 CYS B N 1
ATOM 1457 C CA . CYS B 1 53 ? -3.908 -27.844 -2.457 1 95.88 53 CYS B CA 1
ATOM 1458 C C . CYS B 1 53 ? -3.262 -29.078 -3.08 1 95.88 53 CYS B C 1
ATOM 1460 O O . CYS B 1 53 ? -3.262 -29.234 -4.301 1 95.88 53 CYS B O 1
ATOM 1462 N N . GLY B 1 54 ? -2.545 -29.766 -2.176 1 96.75 54 GLY B N 1
ATOM 1463 C CA . GLY B 1 54 ? -1.9 -31 -2.629 1 96.75 54 GLY B CA 1
ATOM 1464 C C . GLY B 1 54 ? -0.609 -30.734 -3.385 1 96.75 54 GLY B C 1
ATOM 1465 O O . GLY B 1 54 ? -0.097 -31.641 -4.062 1 96.75 54 GLY B O 1
ATOM 1466 N N . GLN B 1 55 ? -0.134 -29.594 -3.426 1 97.25 55 GLN B N 1
ATOM 1467 C CA . GLN B 1 55 ? 1.083 -29.203 -4.133 1 97.25 55 GLN B CA 1
ATOM 1468 C C . GLN B 1 55 ? 2.174 -28.766 -3.156 1 97.25 55 GLN B C 1
ATOM 1470 O O . GLN B 1 55 ? 1.879 -28.312 -2.053 1 97.25 55 GLN B O 1
ATOM 1475 N N . ARG B 1 56 ? 3.355 -29.031 -3.506 1 97.62 56 ARG B N 1
ATOM 1476 C CA . ARG B 1 56 ? 4.508 -28.656 -2.699 1 97.62 56 ARG B CA 1
ATOM 1477 C C . ARG B 1 56 ? 5.473 -27.781 -3.496 1 97.62 56 ARG B C 1
ATOM 1479 O O . ARG B 1 56 ? 5.812 -28.109 -4.637 1 97.62 56 ARG B O 1
ATOM 1486 N N . ASN B 1 57 ? 5.797 -26.672 -2.869 1 98.25 57 ASN B N 1
ATOM 1487 C CA . ASN B 1 57 ? 6.75 -25.75 -3.48 1 98.25 57 ASN B CA 1
ATOM 1488 C C . ASN B 1 57 ? 6.426 -25.516 -4.949 1 98.25 57 ASN B C 1
ATOM 1490 O O . ASN B 1 57 ? 7.27 -25.734 -5.82 1 98.25 57 ASN B O 1
ATOM 1494 N N . THR B 1 58 ? 5.285 -24.984 -5.176 1 98.5 58 THR B N 1
ATOM 1495 C CA . THR B 1 58 ? 4.77 -24.781 -6.527 1 98.5 58 THR B CA 1
ATOM 1496 C C . THR B 1 58 ? 4.227 -23.375 -6.703 1 98.5 58 THR B C 1
ATOM 1498 O O . THR B 1 58 ? 3.547 -22.844 -5.816 1 98.5 58 THR B O 1
ATOM 1501 N N . ILE B 1 59 ? 4.59 -22.766 -7.828 1 98.81 59 ILE B N 1
ATOM 1502 C CA . ILE B 1 59 ? 3.965 -21.5 -8.203 1 98.81 59 ILE B CA 1
ATOM 1503 C C . ILE B 1 59 ? 2.744 -21.766 -9.078 1 98.81 59 ILE B C 1
ATOM 1505 O O . ILE B 1 59 ? 2.828 -22.5 -10.062 1 98.81 59 ILE B O 1
ATOM 1509 N N . VAL B 1 60 ? 1.66 -21.219 -8.719 1 98.81 60 VAL B N 1
ATOM 1510 C CA . VAL B 1 60 ? 0.462 -21.281 -9.547 1 98.81 60 VAL B CA 1
ATOM 1511 C C . VAL B 1 60 ? 0.03 -19.859 -9.922 1 98.81 60 VAL B C 1
ATOM 1513 O O . VAL B 1 60 ? -0.061 -18.984 -9.055 1 98.81 60 VAL B O 1
ATOM 1516 N N . CYS B 1 61 ? -0.21 -19.594 -11.18 1 98.81 61 CYS B N 1
ATOM 1517 C CA . CYS B 1 61 ? -0.781 -18.344 -11.648 1 98.81 61 CYS B CA 1
ATOM 1518 C C . CYS B 1 61 ? -2.133 -18.562 -12.312 1 98.81 61 CYS B C 1
ATOM 1520 O O . CYS B 1 61 ? -2.371 -19.625 -12.898 1 98.81 61 CYS B O 1
ATOM 1522 N N . ASN B 1 62 ? -2.924 -17.672 -12.156 1 98.81 62 ASN B N 1
ATOM 1523 C CA . ASN B 1 62 ? -4.254 -17.703 -12.758 1 98.81 62 ASN B CA 1
ATOM 1524 C C . ASN B 1 62 ? -4.863 -16.312 -12.852 1 98.81 62 ASN B C 1
ATOM 1526 O O . ASN B 1 62 ? -4.23 -15.32 -12.469 1 98.81 62 ASN B O 1
ATOM 1530 N N . SER B 1 63 ? -5.98 -16.156 -13.438 1 98.81 63 SER B N 1
ATOM 1531 C CA . SER B 1 63 ? -6.789 -14.945 -13.422 1 98.81 63 SER B CA 1
ATOM 1532 C C . SER B 1 63 ? -8.219 -15.234 -12.977 1 98.81 63 SER B C 1
ATOM 1534 O O . SER B 1 63 ? -8.664 -16.391 -13.023 1 98.81 63 SER B O 1
ATOM 1536 N N . LEU B 1 64 ? -8.805 -14.289 -12.43 1 98.88 64 LEU B N 1
ATOM 1537 C CA . LEU B 1 64 ? -10.195 -14.32 -11.992 1 98.88 64 LEU B CA 1
ATOM 1538 C C . LEU B 1 64 ? -11.039 -13.328 -12.781 1 98.88 64 LEU B C 1
ATOM 1540 O O . LEU B 1 64 ? -10.688 -12.148 -12.867 1 98.88 64 LEU B O 1
ATOM 1544 N N . GLU B 1 65 ? -12.078 -13.812 -13.391 1 98.62 65 GLU B N 1
ATOM 1545 C CA . GLU B 1 65 ? -12.977 -12.945 -14.148 1 98.62 65 GLU B CA 1
ATOM 1546 C C . GLU B 1 65 ? -14.43 -13.172 -13.742 1 98.62 65 GLU B C 1
ATOM 1548 O O . GLU B 1 65 ? -14.953 -14.273 -13.891 1 98.62 65 GLU B O 1
ATOM 1553 N N . LYS B 1 66 ? -15.055 -12.156 -13.266 1 98 66 LYS B N 1
ATOM 1554 C CA . LYS B 1 66 ? -16.438 -12.219 -12.797 1 98 66 LYS B CA 1
ATOM 1555 C C . LYS B 1 66 ? -16.625 -13.344 -11.781 1 98 66 LYS B C 1
ATOM 1557 O O . LYS B 1 66 ? -17.562 -14.133 -11.891 1 98 66 LYS B O 1
ATOM 1562 N N . GLY B 1 67 ? -15.609 -13.516 -10.969 1 98.44 67 GLY B N 1
ATOM 1563 C CA . GLY B 1 67 ? -15.695 -14.469 -9.867 1 98.44 67 GLY B CA 1
ATOM 1564 C C . GLY B 1 67 ? -15.352 -15.883 -10.289 1 98.44 67 GLY B C 1
ATOM 1565 O O . GLY B 1 67 ? -15.492 -16.812 -9.5 1 98.44 67 GLY B O 1
ATOM 1566 N N . CYS B 1 68 ? -14.891 -16.031 -11.508 1 98.56 68 CYS B N 1
ATOM 1567 C CA . CYS B 1 68 ? -14.57 -17.375 -12 1 98.56 68 CYS B CA 1
ATOM 1568 C C . CYS B 1 68 ? -13.094 -17.484 -12.367 1 98.56 68 CYS B C 1
ATOM 1570 O O . CYS B 1 68 ? -12.586 -16.688 -13.164 1 98.56 68 CYS B O 1
ATOM 1572 N N . TRP B 1 69 ? -12.578 -18.484 -11.812 1 98.69 69 TRP B N 1
ATOM 1573 C CA . TRP B 1 69 ? -11.188 -18.766 -12.164 1 98.69 69 TRP B CA 1
ATOM 1574 C C . TRP B 1 69 ? -11.086 -19.281 -13.602 1 98.69 69 TRP B C 1
ATOM 1576 O O . TRP B 1 69 ? -11.992 -19.953 -14.094 1 98.69 69 TRP B O 1
ATOM 1586 N N . LYS B 1 70 ? -9.969 -18.922 -14.219 1 98.56 70 LYS B N 1
ATOM 1587 C CA . LYS B 1 70 ? -9.719 -19.406 -15.578 1 98.56 70 LYS B CA 1
ATOM 1588 C C . LYS B 1 70 ? -8.734 -20.562 -15.578 1 98.56 70 LYS B C 1
ATOM 1590 O O . LYS B 1 70 ? -8.898 -21.531 -14.828 1 98.56 70 LYS B O 1
ATOM 1595 N N . GLU B 1 71 ? -7.758 -20.562 -16.484 1 98.19 71 GLU B N 1
ATOM 1596 C CA . GLU B 1 71 ? -6.805 -21.656 -16.562 1 98.19 71 GLU B CA 1
ATOM 1597 C C . GLU B 1 71 ? -5.57 -21.391 -15.719 1 98.19 71 GLU B C 1
ATOM 1599 O O . GLU B 1 71 ? -4.961 -20.328 -15.812 1 98.19 71 GLU B O 1
ATOM 1604 N N . GLU B 1 72 ? -5.266 -22.375 -14.938 1 98.44 72 GLU B N 1
ATOM 1605 C CA . GLU B 1 72 ? -4.047 -22.281 -14.133 1 98.44 72 GLU B CA 1
ATOM 1606 C C . GLU B 1 72 ? -2.803 -22.453 -15.008 1 98.44 72 GLU B C 1
ATOM 1608 O O . GLU B 1 72 ? -2.812 -23.219 -15.961 1 98.44 72 GLU B O 1
ATOM 1613 N N . VAL B 1 73 ? -1.827 -21.734 -14.648 1 98.5 73 VAL B N 1
ATOM 1614 C CA . VAL B 1 73 ? -0.512 -21.859 -15.266 1 98.5 73 VAL B CA 1
ATOM 1615 C C . VAL B 1 73 ? 0.533 -22.188 -14.203 1 98.5 73 VAL B C 1
ATOM 1617 O O . VAL B 1 73 ? 0.496 -21.641 -13.102 1 98.5 73 VAL B O 1
ATOM 1620 N N . PHE B 1 74 ? 1.443 -23.062 -14.516 1 98.44 74 PHE B N 1
ATOM 1621 C CA . PHE B 1 74 ? 2.535 -23.484 -13.648 1 98.44 74 PHE B CA 1
ATOM 1622 C C . PHE B 1 74 ? 3.885 -23.125 -14.266 1 98.44 74 PHE B C 1
ATOM 1624 O O . PHE B 1 74 ? 4.461 -23.922 -15.008 1 98.44 74 PHE B O 1
ATOM 1631 N N . PRO B 1 75 ? 4.402 -22.062 -13.891 1 98.06 75 PRO B N 1
ATOM 1632 C CA . PRO B 1 75 ? 5.598 -21.578 -14.594 1 98.06 75 PRO B CA 1
ATOM 1633 C C . PRO B 1 75 ? 6.871 -22.281 -14.125 1 98.06 75 PRO B C 1
ATOM 1635 O O . PRO B 1 75 ? 7.918 -22.172 -14.773 1 98.06 75 PRO B O 1
ATOM 1638 N N . GLY B 1 76 ? 6.75 -23 -13.016 1 96.44 76 GLY B N 1
ATOM 1639 C CA . GLY B 1 76 ? 7.949 -23.562 -12.414 1 96.44 76 GLY B CA 1
ATOM 1640 C C . GLY B 1 76 ? 8.68 -22.594 -11.508 1 96.44 76 GLY B C 1
ATOM 1641 O O . GLY B 1 76 ? 8.148 -21.531 -11.18 1 96.44 76 GLY B O 1
ATOM 1642 N N . GLY B 1 77 ? 9.758 -23.141 -11.031 1 95.75 77 GLY B N 1
ATOM 1643 C CA . GLY B 1 77 ? 10.438 -22.328 -10.039 1 95.75 77 GLY B CA 1
ATOM 1644 C C . GLY B 1 77 ? 9.641 -22.172 -8.75 1 95.75 77 GLY B C 1
ATOM 1645 O O . GLY B 1 77 ? 8.438 -22.438 -8.727 1 95.75 77 GLY B O 1
ATOM 1646 N N . PHE B 1 78 ? 10.258 -21.906 -7.75 1 97.5 78 PHE B N 1
ATOM 1647 C CA . PHE B 1 78 ? 9.562 -21.625 -6.5 1 97.5 78 PHE B CA 1
ATOM 1648 C C . PHE B 1 78 ? 10.164 -20.406 -5.816 1 97.5 78 PHE B C 1
ATOM 1650 O O . PHE B 1 78 ? 9.531 -19.344 -5.758 1 97.5 78 PHE B O 1
ATOM 1657 N N . GLY B 1 79 ? 11.359 -20.391 -5.293 1 97.31 79 GLY B N 1
ATOM 1658 C CA . GLY B 1 79 ? 12.125 -19.203 -4.906 1 97.31 79 GLY B CA 1
ATOM 1659 C C . GLY B 1 79 ? 11.711 -18.656 -3.555 1 97.31 79 GLY B C 1
ATOM 1660 O O . GLY B 1 79 ? 12.078 -17.531 -3.201 1 97.31 79 GLY B O 1
ATOM 1661 N N . PHE B 1 80 ? 10.852 -19.312 -2.783 1 98.19 80 PHE B N 1
ATOM 1662 C CA . PHE B 1 80 ? 10.445 -18.859 -1.455 1 98.19 80 PHE B CA 1
ATOM 1663 C C . PHE B 1 80 ? 10.906 -19.844 -0.388 1 98.19 80 PHE B C 1
ATOM 1665 O O . PHE B 1 80 ? 11.047 -21.047 -0.656 1 98.19 80 PHE B O 1
ATOM 1672 N N . PHE B 1 81 ? 11.18 -19.281 0.724 1 97.5 81 PHE B N 1
ATOM 1673 C CA . PHE B 1 81 ? 11.492 -20.094 1.897 1 97.5 81 PHE B CA 1
ATOM 1674 C C . PHE B 1 81 ? 10.602 -19.703 3.074 1 97.5 81 PHE B C 1
ATOM 1676 O O . PHE B 1 81 ? 10.352 -18.516 3.301 1 97.5 81 PHE B O 1
ATOM 1683 N N . LYS B 1 82 ? 10.188 -20.703 3.781 1 97.38 82 LYS B N 1
ATOM 1684 C CA . LYS B 1 82 ? 9.344 -20.453 4.945 1 97.38 82 LYS B CA 1
ATOM 1685 C C . LYS B 1 82 ? 10.062 -19.578 5.969 1 97.38 82 LYS B C 1
ATOM 1687 O O . LYS B 1 82 ? 11.242 -19.812 6.262 1 97.38 82 LYS B O 1
ATOM 1692 N N . GLY B 1 83 ? 9.281 -18.578 6.402 1 97.31 83 GLY B N 1
ATOM 1693 C CA . GLY B 1 83 ? 9.773 -17.734 7.492 1 97.31 83 GLY B CA 1
ATOM 1694 C C . GLY B 1 83 ? 10.805 -16.719 7.047 1 97.31 83 GLY B C 1
ATOM 1695 O O . GLY B 1 83 ? 11.477 -16.109 7.875 1 97.31 83 GLY B O 1
ATOM 1696 N N . LYS B 1 84 ? 10.961 -16.516 5.75 1 97.31 84 LYS B N 1
ATOM 1697 C CA . LYS B 1 84 ? 11.992 -15.625 5.242 1 97.31 84 LYS B CA 1
ATOM 1698 C C . LYS B 1 84 ? 11.383 -14.406 4.555 1 97.31 84 LYS B C 1
ATOM 1700 O O . LYS B 1 84 ? 10.242 -14.461 4.094 1 97.31 84 LYS B O 1
ATOM 1705 N N . ASN B 1 85 ? 12.156 -13.375 4.562 1 98.06 85 ASN B N 1
ATOM 1706 C CA . ASN B 1 85 ? 11.797 -12.203 3.773 1 98.06 85 ASN B CA 1
ATOM 1707 C C . ASN B 1 85 ? 11.875 -12.492 2.277 1 98.06 85 ASN B C 1
ATOM 1709 O O . ASN B 1 85 ? 12.656 -13.336 1.841 1 98.06 85 ASN B O 1
ATOM 1713 N N . PHE B 1 86 ? 11.086 -11.859 1.55 1 98.75 86 PHE B N 1
ATOM 1714 C CA . PHE B 1 86 ? 11.102 -12.008 0.099 1 98.75 86 PHE B CA 1
ATOM 1715 C C . PHE B 1 86 ? 10.789 -10.688 -0.585 1 98.75 86 PHE B C 1
ATOM 1717 O O . PHE B 1 86 ? 10.273 -9.758 0.048 1 98.75 86 PHE B O 1
ATOM 1724 N N . LYS B 1 87 ? 11.133 -10.609 -1.811 1 98.75 87 LYS B N 1
ATOM 1725 C CA . LYS B 1 87 ? 10.742 -9.531 -2.709 1 98.75 87 LYS B CA 1
ATOM 1726 C C . LYS B 1 87 ? 10.305 -10.07 -4.066 1 98.75 87 LYS B C 1
ATOM 1728 O O . LYS B 1 87 ? 10.992 -10.898 -4.66 1 98.75 87 LYS B O 1
ATOM 1733 N N . ILE B 1 88 ? 9.172 -9.688 -4.547 1 98.88 88 ILE B N 1
ATOM 1734 C CA . ILE B 1 88 ? 8.648 -10.008 -5.871 1 98.88 88 ILE B CA 1
ATOM 1735 C C . ILE B 1 88 ? 8.633 -8.75 -6.734 1 98.88 88 ILE B C 1
ATOM 1737 O O . ILE B 1 88 ? 8.258 -7.672 -6.27 1 98.88 88 ILE B O 1
ATOM 1741 N N . ILE B 1 89 ? 9.039 -8.883 -7.953 1 98.94 89 ILE B N 1
ATOM 1742 C CA . ILE B 1 89 ? 9 -7.777 -8.906 1 98.94 89 ILE B CA 1
ATOM 1743 C C . ILE B 1 89 ? 8.07 -8.125 -10.07 1 98.94 89 ILE B C 1
ATOM 1745 O O . ILE B 1 89 ? 8.227 -9.172 -10.711 1 98.94 89 ILE B O 1
ATOM 1749 N N . ILE B 1 90 ? 7.078 -7.309 -10.359 1 98.94 90 ILE B N 1
ATOM 1750 C CA . ILE B 1 90 ? 6.094 -7.566 -11.406 1 98.94 90 ILE B CA 1
ATOM 1751 C C . ILE B 1 90 ? 6.031 -6.371 -12.359 1 98.94 90 ILE B C 1
ATOM 1753 O O . ILE B 1 90 ? 5.688 -5.262 -11.953 1 98.94 90 ILE B O 1
ATOM 1757 N N . LYS B 1 91 ? 6.301 -6.594 -13.594 1 98.88 91 LYS B N 1
ATOM 1758 C CA . LYS B 1 91 ? 6.156 -5.578 -14.641 1 98.88 91 LYS B CA 1
ATOM 1759 C C . LYS B 1 91 ? 4.914 -5.832 -15.484 1 98.88 91 LYS B C 1
ATOM 1761 O O . LYS B 1 91 ? 4.695 -6.945 -15.961 1 98.88 91 LYS B O 1
ATOM 1766 N N . LEU B 1 92 ? 4.094 -4.828 -15.633 1 98.88 92 LEU B N 1
ATOM 1767 C CA . LEU B 1 92 ? 2.947 -4.91 -16.531 1 98.88 92 LEU B CA 1
ATOM 1768 C C . LEU B 1 92 ? 3.322 -4.449 -17.938 1 98.88 92 LEU B C 1
ATOM 1770 O O . LEU B 1 92 ? 3.691 -3.287 -18.141 1 98.88 92 LEU B O 1
ATOM 1774 N N . THR B 1 93 ? 3.205 -5.316 -18.812 1 97.5 93 THR B N 1
ATOM 1775 C CA . THR B 1 93 ? 3.471 -5.004 -20.219 1 97.5 93 THR B CA 1
ATOM 1776 C C . THR B 1 93 ? 2.203 -5.152 -21.062 1 97.5 93 THR B C 1
ATOM 1778 O O . THR B 1 93 ? 1.165 -5.582 -20.547 1 97.5 93 THR B O 1
ATOM 1781 N N . CYS B 1 94 ? 2.285 -4.766 -22.344 1 93.25 94 CYS B N 1
ATOM 1782 C CA . CYS B 1 94 ? 1.146 -4.926 -23.234 1 93.25 94 CYS B CA 1
ATOM 1783 C C . CYS B 1 94 ? 0.773 -6.395 -23.391 1 93.25 94 CYS B C 1
ATOM 1785 O O . CYS B 1 94 ? -0.403 -6.727 -23.547 1 93.25 94 CYS B O 1
ATOM 1787 N N . GLY B 1 95 ? 1.771 -7.242 -23.312 1 93.75 95 GLY B N 1
ATOM 1788 C CA . GLY B 1 95 ? 1.524 -8.656 -23.531 1 93.75 95 GLY B CA 1
ATOM 1789 C C . GLY B 1 95 ? 1.133 -9.398 -22.266 1 93.75 95 GLY B C 1
ATOM 1790 O O . GLY B 1 95 ? 0.585 -10.5 -22.312 1 93.75 95 GLY B O 1
ATOM 1791 N N . GLY B 1 96 ? 1.473 -8.727 -21.203 1 98.06 96 GLY B N 1
ATOM 1792 C CA . GLY B 1 96 ? 1.157 -9.383 -19.938 1 98.06 96 GLY B CA 1
ATOM 1793 C C . GLY B 1 96 ? 2.076 -8.969 -18.797 1 98.06 96 GLY B C 1
ATOM 1794 O O . GLY B 1 96 ? 2.51 -7.816 -18.734 1 98.06 96 GLY B O 1
ATOM 1795 N N . PHE B 1 97 ? 2.215 -9.891 -17.828 1 98.88 97 PHE B N 1
ATOM 1796 C CA . PHE B 1 97 ? 3.027 -9.641 -16.641 1 98.88 97 PHE B CA 1
ATOM 1797 C C . PHE B 1 97 ? 4.383 -10.336 -16.766 1 98.88 97 PHE B C 1
ATOM 1799 O O . PHE B 1 97 ? 4.457 -11.508 -17.125 1 98.88 97 PHE B O 1
ATOM 1806 N N . LEU B 1 98 ? 5.418 -9.625 -16.578 1 98.88 98 LEU B N 1
ATOM 1807 C CA . LEU B 1 98 ? 6.734 -10.203 -16.328 1 98.88 98 LEU B CA 1
ATOM 1808 C C . LEU B 1 98 ? 7.02 -10.266 -14.828 1 98.88 98 LEU B C 1
ATOM 1810 O O . LEU B 1 98 ? 7.105 -9.227 -14.164 1 98.88 98 LEU B O 1
ATOM 1814 N N . ILE B 1 99 ? 7.148 -11.484 -14.227 1 98.88 99 ILE B N 1
ATOM 1815 C CA . ILE B 1 99 ? 7.254 -11.688 -12.789 1 98.88 99 ILE B CA 1
ATOM 1816 C C . ILE B 1 99 ? 8.641 -12.211 -12.438 1 98.88 99 ILE B C 1
ATOM 1818 O O . ILE B 1 99 ? 9.133 -13.148 -13.07 1 98.88 99 ILE B O 1
ATOM 1822 N N . THR B 1 100 ? 9.312 -11.609 -11.531 1 98.94 100 THR B N 1
ATOM 1823 C CA . THR B 1 100 ? 10.578 -12.062 -10.977 1 98.94 100 THR B CA 1
ATOM 1824 C C . THR B 1 100 ? 10.414 -12.523 -9.531 1 98.94 100 THR B C 1
ATOM 1826 O O . THR B 1 100 ? 10 -11.742 -8.672 1 98.94 100 THR B O 1
ATOM 1829 N N . LEU B 1 101 ? 10.734 -13.734 -9.312 1 98.75 101 LEU B N 1
ATOM 1830 C CA . LEU B 1 101 ? 10.625 -14.312 -7.98 1 98.75 101 LEU B CA 1
ATOM 1831 C C . LEU B 1 101 ? 11.812 -13.914 -7.117 1 98.75 101 LEU B C 1
ATOM 1833 O O . LEU B 1 101 ? 12.766 -13.305 -7.609 1 98.75 101 LEU B O 1
ATOM 1837 N N . PRO B 1 102 ? 11.797 -14.219 -5.824 1 98.38 102 PRO B N 1
ATOM 1838 C CA . PRO B 1 102 ? 12.844 -13.766 -4.902 1 98.38 102 PRO B CA 1
ATOM 1839 C C . PRO B 1 102 ? 14.234 -14.258 -5.297 1 98.38 102 PRO B C 1
ATOM 1841 O O . PRO B 1 102 ? 15.234 -13.586 -5.027 1 98.38 102 PRO B O 1
ATOM 1844 N N . ASP B 1 103 ? 14.289 -15.352 -5.934 1 98 103 ASP B N 1
ATOM 1845 C CA . ASP B 1 103 ? 15.594 -15.906 -6.273 1 98 103 ASP B CA 1
ATOM 1846 C C . ASP B 1 103 ? 16.047 -15.445 -7.652 1 98 103 ASP B C 1
ATOM 1848 O O . ASP B 1 103 ? 17.094 -15.891 -8.148 1 98 103 ASP B O 1
ATOM 1852 N N . GLY B 1 104 ? 15.234 -14.656 -8.289 1 98.25 104 GLY B N 1
ATOM 1853 C CA . GLY B 1 104 ? 15.594 -14.102 -9.586 1 98.25 104 GLY B CA 1
ATOM 1854 C C . GLY B 1 104 ? 14.953 -14.844 -10.75 1 98.25 104 GLY B C 1
ATOM 1855 O O . GLY B 1 104 ? 15.047 -14.406 -11.898 1 98.25 104 GLY B O 1
ATOM 1856 N N . PHE B 1 105 ? 14.344 -16.016 -10.539 1 98.44 105 PHE B N 1
ATOM 1857 C CA . PHE B 1 105 ? 13.633 -16.734 -11.594 1 98.44 105 PHE B CA 1
ATOM 1858 C C . PHE B 1 105 ? 12.547 -15.852 -12.203 1 98.44 105 PHE B C 1
ATOM 1860 O O . PHE B 1 105 ? 11.758 -15.242 -11.477 1 98.44 105 PHE B O 1
ATOM 1867 N N . GLN B 1 106 ? 12.516 -15.844 -13.539 1 98.62 106 GLN B N 1
ATOM 1868 C CA . GLN B 1 106 ? 11.578 -14.969 -14.227 1 98.62 106 GLN B CA 1
ATOM 1869 C C . GLN B 1 106 ? 10.641 -15.766 -15.141 1 98.62 106 GLN B C 1
ATOM 1871 O O . GLN B 1 106 ? 11.07 -16.703 -15.797 1 98.62 106 GLN B O 1
ATOM 1876 N N . PHE B 1 107 ? 9.422 -15.344 -15.18 1 98.56 107 PHE B N 1
ATOM 1877 C CA . PHE B 1 107 ? 8.469 -15.922 -16.109 1 98.56 107 PHE B CA 1
ATOM 1878 C C . PHE B 1 107 ? 7.395 -14.906 -16.5 1 98.56 107 PHE B C 1
ATOM 1880 O O . PHE B 1 107 ? 7.309 -13.836 -15.891 1 98.56 107 PHE B O 1
ATOM 1887 N N . THR B 1 108 ? 6.582 -15.211 -17.516 1 98.56 108 THR B N 1
ATOM 1888 C CA . THR B 1 108 ? 5.52 -14.328 -17.969 1 98.56 108 THR B CA 1
ATOM 1889 C C . THR B 1 108 ? 4.148 -14.961 -17.75 1 98.56 108 THR B C 1
ATOM 1891 O O . THR B 1 108 ? 4.039 -16.188 -17.641 1 98.56 108 THR B O 1
ATOM 1894 N N . PHE B 1 109 ? 3.207 -14.203 -17.578 1 98.81 109 PHE B N 1
ATOM 1895 C CA . PHE B 1 109 ? 1.8 -14.578 -17.484 1 98.81 109 PHE B CA 1
ATOM 1896 C C . PHE B 1 109 ? 0.937 -13.633 -18.312 1 98.81 109 PHE B C 1
ATOM 1898 O O . PHE B 1 109 ? 1.128 -12.414 -18.266 1 98.81 109 PHE B O 1
ATOM 1905 N N . PRO B 1 110 ? 0.003 -14.164 -19.078 1 98.12 110 PRO B N 1
ATOM 1906 C CA . PRO B 1 110 ? -0.766 -13.297 -19.984 1 9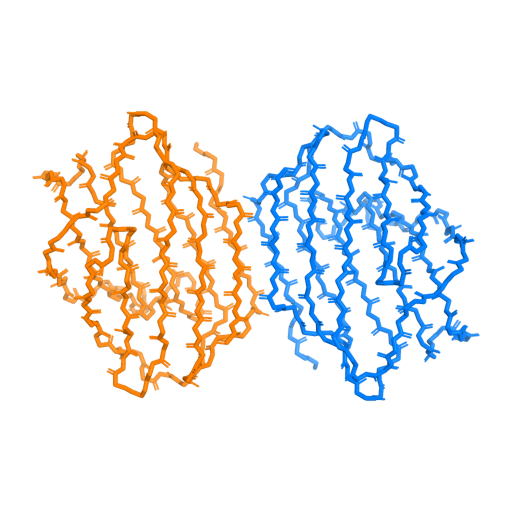8.12 110 PRO B CA 1
ATOM 1907 C C . PRO B 1 110 ? -1.703 -12.352 -19.234 1 98.12 110 PRO B C 1
ATOM 1909 O O . PRO B 1 110 ? -2.242 -12.719 -18.188 1 98.12 110 PRO B O 1
ATOM 1912 N N . ASN B 1 111 ? -1.903 -11.164 -19.766 1 98.12 111 ASN B N 1
ATOM 1913 C CA . ASN B 1 111 ? -2.9 -10.227 -19.266 1 98.12 111 ASN B CA 1
ATOM 1914 C C . ASN B 1 111 ? -4.285 -10.516 -19.828 1 98.12 111 ASN B C 1
ATOM 1916 O O . ASN B 1 111 ? -4.738 -9.836 -20.75 1 98.12 111 ASN B O 1
ATOM 1920 N N . ARG B 1 112 ? -4.984 -11.344 -19.234 1 97.62 112 ARG B N 1
ATOM 1921 C CA . ARG B 1 112 ? -6.207 -11.906 -19.797 1 97.62 112 ARG B CA 1
ATOM 1922 C C . ARG B 1 112 ? -7.355 -10.906 -19.719 1 97.62 112 ARG B C 1
ATOM 1924 O O . ARG B 1 112 ? -8.352 -11.047 -20.438 1 97.62 112 ARG B O 1
ATOM 1931 N N . LEU B 1 113 ? -7.242 -9.969 -18.812 1 97.38 113 LEU B N 1
ATOM 1932 C CA . LEU B 1 113 ? -8.32 -8.992 -18.703 1 97.38 113 LEU B CA 1
ATOM 1933 C C . LEU B 1 113 ? -8.148 -7.863 -19.703 1 97.38 113 LEU B C 1
ATOM 1935 O O . LEU B 1 113 ? -9.031 -7.023 -19.875 1 97.38 113 LEU B O 1
ATOM 1939 N N . HIS B 1 114 ? -6.98 -7.75 -20.312 1 96.12 114 HIS B N 1
ATOM 1940 C CA . HIS B 1 114 ? -6.707 -6.887 -21.453 1 96.12 114 HIS B CA 1
ATOM 1941 C C . HIS B 1 114 ? -6.828 -5.414 -21.078 1 96.12 114 HIS B C 1
ATOM 1943 O O . HIS B 1 114 ? -7.199 -4.586 -21.906 1 96.12 114 HIS B O 1
ATOM 1949 N N . SER B 1 115 ? -6.66 -5.102 -19.828 1 97.38 115 SER B N 1
ATOM 1950 C CA . SER B 1 115 ? -6.66 -3.705 -19.406 1 97.38 115 SER B CA 1
ATOM 1951 C C . SER B 1 115 ? -5.246 -3.129 -19.406 1 97.38 115 SER B C 1
ATOM 1953 O O . SER B 1 115 ? -4.277 -3.848 -19.156 1 97.38 115 SER B O 1
ATOM 1955 N N . ASP B 1 116 ? -5.141 -1.865 -19.594 1 98.06 116 ASP B N 1
ATOM 1956 C CA . ASP B 1 116 ? -3.848 -1.189 -19.578 1 98.06 116 ASP B CA 1
ATOM 1957 C C . ASP B 1 116 ? -3.525 -0.644 -18.188 1 98.06 116 ASP B C 1
ATOM 1959 O O . ASP B 1 116 ? -2.467 -0.049 -17.984 1 98.06 116 ASP B O 1
ATOM 1963 N N . GLU B 1 117 ? -4.469 -0.75 -17.344 1 98.25 117 GLU B N 1
ATOM 1964 C CA . GLU B 1 117 ? -4.305 -0.24 -15.984 1 98.25 117 GLU B CA 1
ATOM 1965 C C . GLU B 1 117 ? -5.105 -1.071 -14.984 1 98.25 117 GLU B C 1
ATOM 1967 O O . GLU B 1 117 ? -6.246 -1.448 -15.25 1 98.25 117 GLU B O 1
ATOM 1972 N N . TYR B 1 118 ? -4.516 -1.39 -13.859 1 98.56 118 TYR B N 1
ATOM 1973 C CA . TYR B 1 118 ? -5.18 -1.976 -12.703 1 98.56 118 TYR B CA 1
ATOM 1974 C C . TYR B 1 118 ? -5.012 -1.09 -11.477 1 98.56 118 TYR B C 1
ATOM 1976 O O . TYR B 1 118 ? -4.191 -0.168 -11.469 1 98.56 118 TYR B O 1
ATOM 1984 N N . SER B 1 119 ? -5.816 -1.292 -10.43 1 98.12 119 SER B N 1
ATOM 1985 C CA . SER B 1 119 ? -5.742 -0.37 -9.305 1 98.12 119 SER B CA 1
ATOM 1986 C C . SER B 1 119 ? -6.035 -1.082 -7.988 1 98.12 119 SER B C 1
ATOM 1988 O O . SER B 1 119 ? -6.172 -0.439 -6.945 1 98.12 119 SER B O 1
ATOM 1990 N N . TYR B 1 120 ? -6.184 -2.377 -8.062 1 98.88 120 TYR B N 1
ATOM 1991 C CA . TYR B 1 120 ? -6.578 -3.182 -6.91 1 98.88 120 TYR B CA 1
ATOM 1992 C C . TYR B 1 120 ? -5.527 -4.242 -6.602 1 98.88 120 TYR B C 1
ATOM 1994 O O . TYR B 1 120 ? -5.133 -5.012 -7.48 1 98.88 120 TYR B O 1
ATOM 2002 N N . PHE B 1 121 ? -5.051 -4.281 -5.418 1 98.88 121 PHE B N 1
ATOM 2003 C CA . PHE B 1 121 ? -4.145 -5.301 -4.906 1 98.88 121 PHE B CA 1
ATOM 2004 C C . PHE B 1 121 ? -4.746 -6 -3.693 1 98.88 121 PHE B C 1
ATOM 2006 O O . PHE B 1 121 ? -5.352 -5.352 -2.836 1 98.88 121 PHE B O 1
ATOM 2013 N N . CYS B 1 122 ? -4.559 -7.227 -3.641 1 98.88 122 CYS B N 1
ATOM 2014 C CA . CYS B 1 122 ? -5.016 -8.016 -2.5 1 98.88 122 CYS B CA 1
ATOM 2015 C C . CYS B 1 122 ? -4.016 -9.109 -2.154 1 98.88 122 CYS B C 1
ATOM 2017 O O . CYS B 1 122 ? -3.535 -9.82 -3.041 1 98.88 122 CYS B O 1
ATOM 2019 N N . PHE B 1 123 ? -3.66 -9.234 -0.951 1 98.88 123 PHE B N 1
ATOM 2020 C CA . PHE B 1 123 ? -2.707 -10.219 -0.452 1 98.88 123 PHE B CA 1
ATOM 2021 C C . PHE B 1 123 ? -3.377 -11.164 0.536 1 98.88 123 PHE B C 1
ATOM 2023 O O . PHE B 1 123 ? -3.971 -10.727 1.521 1 98.88 123 PHE B O 1
ATOM 2030 N N . VAL B 1 124 ? -3.246 -12.398 0.286 1 98.25 124 VAL B N 1
ATOM 2031 C CA . VAL B 1 124 ? -4.027 -13.375 1.036 1 98.25 124 VAL B CA 1
ATOM 2032 C C . VAL B 1 124 ? -3.109 -14.484 1.551 1 98.25 124 VAL B C 1
ATOM 2034 O O . VAL B 1 124 ? -2.215 -14.945 0.835 1 98.25 124 VAL B O 1
ATOM 2037 N N . GLY B 1 125 ? -3.406 -14.922 2.779 1 97.81 125 GLY B N 1
ATOM 2038 C CA . GLY B 1 125 ? -2.736 -16.109 3.277 1 97.81 125 GLY B CA 1
ATOM 2039 C C . GLY B 1 125 ? -1.592 -15.805 4.223 1 97.81 125 GLY B C 1
ATOM 2040 O O . GLY B 1 125 ? -1.649 -14.828 4.977 1 97.81 125 GLY B O 1
ATOM 2041 N N . ASP B 1 126 ? -0.61 -16.641 4.285 1 98.06 126 ASP B N 1
ATOM 2042 C CA . ASP B 1 126 ? 0.462 -16.625 5.273 1 98.06 126 ASP B CA 1
ATOM 2043 C C . ASP B 1 126 ? 1.556 -15.633 4.875 1 98.06 126 ASP B C 1
ATOM 2045 O O . ASP B 1 126 ? 2.711 -16.016 4.688 1 98.06 126 ASP B O 1
ATOM 2049 N N . VAL B 1 127 ? 1.129 -14.406 4.848 1 97.81 127 VAL B N 1
ATOM 2050 C CA . VAL B 1 127 ? 2.078 -13.406 4.371 1 97.81 127 VAL B CA 1
ATOM 2051 C C . VAL B 1 127 ? 1.853 -12.086 5.113 1 97.81 127 VAL B C 1
ATOM 2053 O O . VAL B 1 127 ? 0.723 -11.766 5.488 1 97.81 127 VAL B O 1
ATOM 2056 N N . SER B 1 128 ? 2.863 -11.375 5.402 1 97.25 128 SER B N 1
ATOM 2057 C CA . SER B 1 128 ? 2.871 -9.992 5.875 1 97.25 128 SER B CA 1
ATOM 2058 C C . SER B 1 128 ? 3.629 -9.086 4.918 1 97.25 128 SER B C 1
ATOM 2060 O O . SER B 1 128 ? 4.824 -9.273 4.688 1 97.25 128 SER B O 1
ATOM 2062 N N . ILE B 1 129 ? 2.914 -8.102 4.379 1 98.44 129 ILE B N 1
ATOM 2063 C CA . ILE B 1 129 ? 3.529 -7.207 3.406 1 98.44 129 ILE B CA 1
ATOM 2064 C C . ILE B 1 129 ? 4.109 -5.988 4.121 1 98.44 129 ILE B C 1
ATOM 2066 O O . ILE B 1 129 ? 3.439 -5.375 4.957 1 98.44 129 ILE B O 1
ATOM 2070 N N . ARG B 1 130 ? 5.336 -5.664 3.736 1 97.62 130 ARG B N 1
ATOM 2071 C CA . ARG B 1 130 ? 6.027 -4.555 4.391 1 97.62 130 ARG B CA 1
ATOM 2072 C C . ARG B 1 130 ? 6.172 -3.367 3.445 1 97.62 130 ARG B C 1
ATOM 2074 O O . ARG B 1 130 ? 6.32 -2.229 3.891 1 97.62 130 ARG B O 1
ATOM 2081 N N . SER B 1 131 ? 6.18 -3.707 2.15 1 98.62 131 SER B N 1
ATOM 2082 C CA . SER B 1 131 ? 6.414 -2.617 1.21 1 98.62 131 SER B CA 1
ATOM 2083 C C . SER B 1 131 ? 5.766 -2.904 -0.141 1 98.62 131 SER B C 1
ATOM 2085 O O . SER B 1 131 ? 5.805 -4.039 -0.625 1 98.62 131 SER B O 1
ATOM 2087 N N . VAL B 1 132 ? 5.148 -1.887 -0.675 1 98.88 132 VAL B N 1
ATOM 2088 C CA . VAL B 1 132 ? 4.68 -1.857 -2.057 1 98.88 132 VAL B CA 1
ATOM 2089 C C . VAL B 1 132 ? 5.172 -0.585 -2.742 1 98.88 132 VAL B C 1
ATOM 2091 O O . VAL B 1 132 ? 4.965 0.52 -2.234 1 98.88 132 VAL B O 1
ATOM 2094 N N . GLU B 1 133 ? 5.812 -0.752 -3.846 1 98.81 133 GLU B N 1
ATOM 2095 C CA . GLU B 1 133 ? 6.387 0.374 -4.578 1 98.81 133 GLU B CA 1
ATOM 2096 C C . GLU B 1 133 ? 6.125 0.248 -6.078 1 98.81 133 GLU B C 1
ATOM 2098 O O . GLU B 1 133 ? 6.449 -0.775 -6.684 1 98.81 133 GLU B O 1
ATOM 2103 N N . ILE B 1 134 ? 5.582 1.273 -6.656 1 98.69 134 ILE B N 1
ATOM 2104 C CA . ILE B 1 134 ? 5.348 1.279 -8.094 1 98.69 134 ILE B CA 1
ATOM 2105 C C . ILE B 1 134 ? 6.281 2.287 -8.766 1 98.69 134 ILE B C 1
ATOM 2107 O O . ILE B 1 134 ? 6.488 3.389 -8.25 1 98.69 134 ILE B O 1
ATOM 2111 N N . TYR B 1 135 ? 6.836 1.894 -9.906 1 97.5 135 TYR B N 1
ATOM 2112 C CA . TYR B 1 135 ? 7.723 2.795 -10.633 1 97.5 135 TYR B CA 1
ATOM 2113 C C . TYR B 1 135 ? 7.754 2.453 -12.117 1 97.5 135 TYR B C 1
ATOM 2115 O O . TYR B 1 135 ? 7.402 1.339 -12.508 1 97.5 135 TYR B O 1
#

Radius of gyration: 19.48 Å; Cα contacts (8 Å, |Δi|>4): 753; chains: 2; bounding box: 32×61×46 Å

Organism: Oryzias latipes (NCBI:txid8090)

Solvent-accessible surface area (backbone atoms only — not comparable to full-atom values): 13566 Å² total; per-residue (Å²): 128,81,70,58,31,34,37,38,53,48,82,47,39,55,76,28,33,38,41,41,30,30,35,35,39,72,81,41,30,36,33,34,48,32,36,17,74,47,99,35,29,23,37,36,32,41,31,50,17,50,57,38,96,91,36,62,57,36,32,39,34,33,34,28,53,86,70,36,71,64,71,76,42,69,85,54,66,60,58,75,57,71,49,34,74,46,45,38,39,39,32,33,43,95,74,16,35,44,39,29,38,54,71,61,56,69,52,74,45,64,42,79,70,73,65,64,58,34,24,22,39,39,39,43,66,39,59,48,79,33,32,46,35,52,87,128,82,70,57,31,35,37,37,53,48,83,48,39,55,77,29,33,38,41,41,29,31,33,36,39,72,80,40,31,36,33,33,48,30,36,16,74,48,99,37,28,24,37,36,32,40,31,49,18,51,56,39,96,92,36,62,58,35,33,39,32,34,33,28,53,85,70,37,73,65,69,76,40,70,84,56,68,61,58,75,58,71,49,34,75,46,46,39,40,40,31,34,42,95,73,16,35,43,39,31,38,54,70,61,56,69,52,74,45,62,43,79,70,72,64,63,59,34,23,22,39,38,42,43,67,39,61,48,79,34,31,44,35,51,87

Secondary structure (DSSP, 8-state):
-PPPEEEEEEEEETT-EEEEEEEE-TT--BEEEEEEEETTEEEEEEEEEEEETTEEEEEEEE-EETTEE---B--------TT-EEEEEEEE-SSEEEEE-TTS-EEEEE-TT--SEEEEEEEEESEEEEEEEE-/-PPPEEEEEEEEETT-EEEEEEEE-TT--BEEEEEEEETTEEEEEEEEEEEETTEEEEEEEE-EETTEE---B--------TT-EEEEEEEE-SSEEEEE-TTS-EEEEE-TT--SEEEEEEEEESEEEEEEEE-

InterPro domains:
  IPR001079 Galectin, carbohydrate recognition domain [PF00337] (9-134)
  IPR001079 Galectin, carbohydrate recognition domain [PS51304] (4-135)
  IPR001079 Galectin, carbohydrate recognition domain [SM00276] (3-135)
  IPR001079 Galectin, carbohydrate recognition domain [SM00908] (8-134)
  IPR001079 Galectin, carbohydrate recognition domain [cd00070] (3-133)
  IPR013320 Concanavalin A-like lectin/glucanase domain superfamily [SSF49899] (5-134)
  IPR044156 Galectin-like [PTHR11346] (13-134)